Protein AF-A0AAV5AGH9-F1 (afdb_monomer_lite)

pLDDT: mean 70.54, std 15.69, range [27.48, 95.12]

Organism: NCBI:txid1419009

Foldseek 3Di:
DPDVVVVVVVVVVVVDDDPPPPVPVPCPVVVPDPCPVVLVVVVVVLVVLLVVLVVLLVVLVVLLVLLVVLVVVLVVDPDPVSNVVSLVVNVVSVVVNVVSLVVSVVSLVVSVVVLVVCVVLLVVLLVVLCVLCVPDDSVLSCCLLPPPPNVVVVVVSLVPDPVNPPNVVSSVSSVVSVVSVVSSVVSVVSSVVSVVSVVVSCVVPPPPVVVVVVVVVVVVVVVVVVVVVVVVVVVVVVVVVVVVVVVVVVVVVVVVVVVVVVCVVVVVPDPPPDD

Secondary structure (DSSP, 8-state):
--SSHHHHHHHHHTT-S----------GGGS-STTHHHHHHHHHHHHHHHHHHHHHHHHHHHHHHHHHHHHHHHHH---HHHHHHHHHHHHHHHHHHHHHHHHHHHHHHHHHHHHHHTHHHHHHHHHHHHHH-TTS-HHHHHHHHHSTTHHHHHHHHHHT-S-HHHHHHHHHHHHHHHHHHHHHHHHHHHHHHHHHHHHHHHTT-TTHHHHHHHHHHHHHHHHHHHHHHHHHHHHHHHHHHHHHHHHHHHHHHHHHHHHHHHHHHHHS-------

Sequence (275 aa):
MSRDRLAAFRSQQQQRSSPTNQPTTLNTDNYELRNVNAGNDEMTAFYSNLQVIQNDLDAYRDYVSRISELHSRSMNVTDSEGIEQDRIQLNDLLNKSRTLSNDIKKKIEGLQKEKHTGTEGRIRAQQLLAEIKPDATPEEIKTVVEESGGEQIFADALQSTTRYGVARVAYQEVQERQADIKKIEYTLGELAQLFNDMSILIDQQNEVVDEIEQRAGTVAIDSEQGLKQTERAVKSARSARRKRWICFFLTLIILAVLGIALGIGLGVGIPKHNS

Radius of gyration: 45.74 Å; chains: 1; bounding box: 94×73×174 Å

InterPro domains:
  IPR000727 Target SNARE coiled-coil homology domain [PF05739] (207-258)
  IPR000727 Target SNARE coiled-coil homology domain [PS50192] (171-233)
  IPR000727 Target SNARE coiled-coil homology domain [SM00397] (166-233)
  IPR010989 SNARE [SSF47661] (43-205)
  IPR045242 Syntaxin [PTHR19957] (38-253)

Structure (mmCIF, N/CA/C/O backbone):
data_AF-A0AAV5AGH9-F1
#
_entry.id   AF-A0AAV5AGH9-F1
#
loop_
_atom_site.group_PDB
_atom_site.id
_atom_site.type_symbol
_atom_site.label_atom_id
_atom_site.label_alt_id
_atom_site.label_comp_id
_atom_site.label_asym_id
_atom_site.label_entity_id
_atom_site.label_seq_id
_atom_site.pdbx_PDB_ins_code
_atom_site.Cartn_x
_atom_site.Cartn_y
_atom_site.Cartn_z
_atom_site.occupancy
_atom_site.B_iso_or_equiv
_atom_site.auth_seq_id
_atom_site.auth_comp_id
_atom_site.auth_asym_id
_atom_site.auth_atom_id
_atom_site.pdbx_PDB_model_num
ATOM 1 N N . MET A 1 1 ? -17.568 18.124 96.118 1.00 56.59 1 MET A N 1
ATOM 2 C CA . MET A 1 1 ? -16.823 17.990 94.845 1.00 56.59 1 MET A CA 1
ATOM 3 C C . MET A 1 1 ? -17.689 17.298 93.782 1.00 56.59 1 MET A C 1
ATOM 5 O O . MET A 1 1 ? -17.341 16.220 93.322 1.00 56.59 1 MET A O 1
ATOM 9 N N . SER A 1 2 ? -18.831 17.885 93.392 1.00 56.47 2 SER A N 1
ATOM 10 C CA . SER A 1 2 ? -19.815 17.157 92.554 1.00 56.47 2 SER A CA 1
ATOM 11 C C . SER A 1 2 ? -20.553 18.020 91.522 1.00 56.47 2 SER A C 1
ATOM 13 O O . SER A 1 2 ? -21.525 17.557 90.937 1.00 56.47 2 SER A O 1
ATOM 15 N N . ARG A 1 3 ? -20.124 19.270 91.291 1.00 53.66 3 ARG A N 1
ATOM 16 C CA . ARG A 1 3 ? -20.768 20.186 90.328 1.00 53.66 3 ARG A CA 1
ATOM 17 C C . ARG A 1 3 ? -19.977 20.404 89.029 1.00 53.66 3 ARG A C 1
ATOM 19 O O . ARG A 1 3 ? -20.594 20.732 88.026 1.00 53.66 3 ARG A O 1
ATOM 26 N N . ASP A 1 4 ? -18.679 20.089 88.996 1.00 58.84 4 ASP A N 1
ATOM 27 C CA . ASP A 1 4 ? -17.841 20.260 87.790 1.00 58.84 4 ASP A CA 1
ATOM 28 C C . ASP A 1 4 ? -17.878 19.094 86.795 1.00 58.84 4 ASP A C 1
ATOM 30 O O . ASP A 1 4 ? -17.579 19.270 85.616 1.00 58.84 4 ASP A O 1
ATOM 34 N N . ARG A 1 5 ? -18.301 17.895 87.212 1.00 57.16 5 ARG A N 1
ATOM 35 C CA . ARG A 1 5 ? -18.379 16.748 86.286 1.00 57.16 5 ARG A CA 1
ATOM 36 C C . ARG A 1 5 ? -19.583 16.808 85.341 1.00 57.16 5 ARG A C 1
ATOM 38 O O . ARG A 1 5 ? -19.563 16.162 84.300 1.00 57.16 5 ARG A O 1
ATOM 45 N N . LEU A 1 6 ? -20.600 17.611 85.665 1.00 53.94 6 LEU A N 1
ATOM 46 C CA . LEU A 1 6 ? -21.804 17.763 84.842 1.00 53.94 6 LEU A CA 1
ATOM 47 C C . LEU A 1 6 ? -21.632 18.818 83.731 1.00 53.94 6 LEU A C 1
ATOM 49 O O . LEU A 1 6 ? -22.277 18.720 82.690 1.00 53.94 6 LEU A O 1
ATOM 53 N N . ALA A 1 7 ? -20.727 19.787 83.911 1.00 59.16 7 ALA A N 1
ATOM 54 C CA . ALA A 1 7 ? -20.380 20.769 82.881 1.00 59.16 7 ALA A CA 1
ATOM 55 C C . ALA A 1 7 ? -19.467 20.165 81.798 1.00 59.16 7 ALA A C 1
ATOM 57 O O . ALA A 1 7 ? -19.703 20.383 80.612 1.00 59.16 7 ALA A O 1
ATOM 58 N N . ALA A 1 8 ? -18.505 19.321 82.193 1.00 57.31 8 ALA A N 1
ATOM 59 C CA . ALA A 1 8 ? -17.614 18.612 81.268 1.00 57.31 8 ALA A CA 1
ATOM 60 C C . ALA A 1 8 ? -18.335 17.555 80.403 1.00 57.31 8 ALA A C 1
ATOM 62 O O . ALA A 1 8 ? -17.906 17.259 79.292 1.00 57.31 8 ALA A O 1
ATOM 63 N N . PHE A 1 9 ? -19.455 17.005 80.884 1.00 54.16 9 PHE A N 1
ATOM 64 C CA . PHE A 1 9 ? -20.274 16.069 80.105 1.00 54.16 9 PHE A CA 1
ATOM 65 C C . PHE A 1 9 ? -21.205 16.790 79.113 1.00 54.16 9 PHE A C 1
ATOM 67 O O . PHE A 1 9 ? -21.511 16.272 78.040 1.00 54.16 9 PHE A O 1
ATOM 74 N N . ARG A 1 10 ? -21.612 18.029 79.424 1.00 53.00 10 ARG A N 1
ATOM 75 C CA . ARG A 1 10 ? -22.456 18.855 78.547 1.00 53.00 10 ARG A CA 1
ATOM 76 C C . ARG A 1 10 ? -21.671 19.466 77.384 1.00 53.00 10 ARG A C 1
ATOM 78 O O . ARG A 1 10 ? -22.223 19.591 76.295 1.00 53.00 10 ARG A O 1
ATOM 85 N N . SER A 1 11 ? -20.382 19.755 77.580 1.00 55.00 11 SER A N 1
ATOM 86 C CA . SER A 1 11 ? -19.479 20.167 76.498 1.00 55.00 11 SER A CA 1
ATOM 87 C C . SER A 1 11 ? -19.082 19.019 75.556 1.00 55.00 11 SER A C 1
ATOM 89 O O . SER A 1 11 ? -18.680 19.294 74.431 1.00 55.00 11 SER A O 1
ATOM 91 N N . GLN A 1 12 ? -19.267 17.748 75.948 1.00 53.56 12 GLN A N 1
ATOM 92 C CA . GLN A 1 12 ? -19.102 16.592 75.048 1.00 53.56 12 GLN A CA 1
ATOM 93 C C . GLN A 1 12 ? -20.385 16.181 74.305 1.00 53.56 12 GLN A C 1
ATOM 95 O O . GLN A 1 12 ? -20.295 15.554 73.251 1.00 53.56 12 GLN A O 1
ATOM 100 N N . GLN A 1 13 ? -21.578 16.557 74.781 1.00 50.66 13 GLN A N 1
ATOM 101 C CA . GLN A 1 13 ? -22.834 16.269 74.067 1.00 50.66 13 GLN A CA 1
ATOM 102 C C . GLN A 1 13 ? -23.217 17.311 73.007 1.00 50.66 13 GLN A C 1
ATOM 104 O O . GLN A 1 13 ? -23.980 16.986 72.104 1.00 50.66 13 GLN A O 1
ATOM 109 N N . GLN A 1 14 ? -22.643 18.519 73.029 1.00 48.03 14 GLN A N 1
ATOM 110 C CA . GLN A 1 14 ? -22.832 19.498 71.945 1.00 48.03 14 GLN A CA 1
ATOM 111 C C . GLN A 1 14 ? -21.964 19.242 70.698 1.00 48.03 14 GLN A C 1
ATOM 113 O O . GLN A 1 14 ? -22.077 19.977 69.724 1.00 48.03 14 GLN A O 1
ATOM 118 N N . GLN A 1 15 ? -21.161 18.171 70.678 1.00 46.25 15 GLN A N 1
ATOM 119 C CA . GLN A 1 15 ? -20.485 17.677 69.465 1.00 46.25 15 GLN A CA 1
ATOM 120 C C . GLN A 1 15 ? -21.160 16.440 68.846 1.00 46.25 15 GLN A C 1
ATOM 122 O O . GLN A 1 15 ? -20.632 15.852 67.905 1.00 46.25 15 GLN A O 1
ATOM 127 N N . ARG A 1 16 ? -22.337 16.031 69.338 1.00 47.03 16 ARG A N 1
ATOM 128 C CA . ARG A 1 16 ? -23.071 14.865 68.821 1.00 47.03 16 ARG A CA 1
ATOM 129 C C . ARG A 1 16 ? -24.527 15.205 68.516 1.00 47.03 16 ARG A C 1
ATOM 131 O O . ARG A 1 16 ? -25.451 14.687 69.132 1.00 47.03 16 ARG A O 1
ATOM 138 N N . SER A 1 17 ? -24.734 16.050 67.514 1.00 39.25 17 SER A N 1
ATOM 139 C CA . SER A 1 17 ? -26.031 16.145 66.846 1.00 39.25 17 SER A CA 1
ATOM 140 C C . SER A 1 17 ? -25.864 16.547 65.386 1.00 39.25 17 SER A C 1
ATOM 142 O O . SER A 1 17 ? -25.372 17.632 65.089 1.00 39.25 17 SER A O 1
ATOM 144 N N . SER A 1 18 ? -26.356 15.636 64.543 1.00 34.59 18 SER A N 1
ATOM 145 C CA . SER A 1 18 ? -26.681 15.756 63.121 1.00 34.59 18 SER A CA 1
ATOM 146 C C . SER A 1 18 ? -25.502 15.679 62.144 1.00 34.59 18 SER A C 1
ATOM 148 O O . SER A 1 18 ? -24.724 16.626 62.046 1.00 34.59 18 SER A O 1
ATOM 150 N N . PRO A 1 19 ? -25.393 14.602 61.336 1.00 36.06 19 PRO A N 1
ATOM 151 C CA . PRO A 1 19 ? -24.726 14.732 60.056 1.00 36.06 19 PRO A CA 1
ATOM 152 C C . PRO A 1 19 ? -25.608 15.674 59.242 1.00 36.06 19 PRO A C 1
ATOM 154 O O . PRO A 1 19 ? -26.698 15.315 58.797 1.00 36.06 19 PRO A O 1
ATOM 157 N N . THR A 1 20 ? -25.175 16.923 59.119 1.00 34.81 20 THR A N 1
ATOM 158 C CA . THR A 1 20 ? -25.646 17.785 58.048 1.00 34.81 20 THR A CA 1
ATOM 159 C C . THR A 1 20 ? -25.327 17.026 56.768 1.00 34.81 20 THR A C 1
ATOM 161 O O . THR A 1 20 ? -24.176 16.999 56.338 1.00 34.81 20 THR A O 1
ATOM 164 N N . ASN A 1 21 ? -26.336 16.380 56.182 1.00 40.59 21 ASN A N 1
ATOM 165 C CA . ASN A 1 21 ? -26.374 16.140 54.750 1.00 40.59 21 ASN A CA 1
ATOM 166 C C . ASN A 1 21 ? -26.321 17.531 54.113 1.00 40.59 21 ASN A C 1
ATOM 168 O O . ASN A 1 21 ? -27.342 18.114 53.757 1.00 40.59 21 ASN A O 1
ATOM 172 N N . GLN A 1 22 ? -25.116 18.097 54.025 1.00 27.48 22 GLN A N 1
ATOM 173 C CA . GLN A 1 22 ? -24.800 18.925 52.885 1.00 27.48 22 GLN A CA 1
ATOM 174 C C . GLN A 1 22 ? -25.124 18.012 51.707 1.00 27.48 22 GLN A C 1
ATOM 176 O O . GLN A 1 22 ? -24.568 16.910 51.648 1.00 27.48 22 GLN A O 1
ATOM 181 N N . PRO A 1 23 ? -26.014 18.402 50.779 1.00 35.34 23 PRO A N 1
ATOM 182 C CA . PRO A 1 23 ? -25.826 17.909 49.436 1.00 35.34 23 PRO A CA 1
ATOM 183 C C . PRO A 1 23 ? -24.371 18.260 49.169 1.00 35.34 23 PRO A C 1
ATOM 185 O O . PRO A 1 23 ? -24.007 19.439 49.199 1.00 35.34 23 PRO A O 1
ATOM 188 N N . THR A 1 24 ? -23.507 17.255 49.050 1.00 36.12 24 THR A N 1
ATOM 189 C CA . THR A 1 24 ? -22.265 17.456 48.338 1.00 36.12 24 THR A CA 1
ATOM 190 C C . THR A 1 24 ? -22.766 17.990 47.013 1.00 36.12 24 THR A C 1
ATOM 192 O O . THR A 1 24 ? -23.316 17.240 46.207 1.00 36.12 24 THR A O 1
ATOM 195 N N . THR A 1 25 ? -22.734 19.311 46.840 1.00 35.78 25 THR A N 1
ATOM 196 C CA . THR A 1 25 ? -22.824 19.919 45.531 1.00 35.78 25 THR A CA 1
ATOM 197 C C . THR A 1 25 ? -21.548 19.428 44.891 1.00 35.78 25 THR A C 1
ATOM 199 O O . THR A 1 25 ? -20.499 20.067 44.979 1.00 35.78 25 THR A O 1
ATOM 202 N N . LEU A 1 26 ? -21.613 18.192 44.381 1.00 37.16 26 LEU A N 1
ATOM 203 C CA . LEU A 1 26 ? -20.742 17.717 43.342 1.00 37.16 26 LEU A CA 1
ATOM 204 C C . LEU A 1 26 ? -20.739 18.883 42.386 1.00 37.16 26 LEU A C 1
ATOM 206 O O . LEU A 1 26 ? -21.793 19.291 41.889 1.00 37.16 26 LEU A O 1
ATOM 210 N N . ASN A 1 27 ? -19.568 19.495 42.298 1.00 37.28 27 ASN A N 1
ATOM 211 C CA . ASN A 1 27 ? -19.250 20.529 41.351 1.00 37.28 27 ASN A CA 1
ATOM 212 C C . ASN A 1 27 ? -19.418 19.875 39.976 1.00 37.28 27 ASN A C 1
ATOM 214 O O . ASN A 1 27 ? -18.475 19.347 39.400 1.00 37.28 27 ASN A O 1
ATOM 218 N N . THR A 1 28 ? -20.677 19.767 39.556 1.00 42.72 28 THR A N 1
ATOM 219 C CA . THR A 1 28 ? -21.125 19.093 38.339 1.00 42.72 28 THR A CA 1
ATOM 220 C C . THR A 1 28 ? -20.750 19.958 37.139 1.00 42.72 28 THR A C 1
ATOM 222 O O . THR A 1 28 ? -20.552 19.444 36.045 1.00 42.72 28 THR A O 1
ATOM 225 N N . ASP A 1 29 ? -20.497 21.240 37.399 1.00 35.97 29 ASP A N 1
ATOM 226 C CA . ASP A 1 29 ? -20.163 22.269 36.425 1.00 35.97 29 ASP A CA 1
ATOM 227 C C . ASP A 1 29 ? -18.677 22.235 36.009 1.00 35.97 29 ASP A C 1
ATOM 229 O O . ASP A 1 29 ? -18.268 22.962 35.115 1.00 35.97 29 ASP A O 1
ATOM 233 N N . ASN A 1 30 ? -17.843 21.369 36.607 1.00 37.53 30 ASN A N 1
ATOM 234 C CA . ASN A 1 30 ? -16.422 21.232 36.239 1.00 37.53 30 ASN A CA 1
ATOM 235 C C . ASN A 1 30 ? -16.067 19.928 35.510 1.00 37.53 30 ASN A C 1
ATOM 237 O O . ASN A 1 30 ? -14.905 19.720 35.158 1.00 37.53 30 ASN A O 1
ATOM 241 N N . TYR A 1 31 ? -17.051 19.074 35.219 1.00 44.28 31 TYR A N 1
ATOM 242 C CA . TYR A 1 31 ? -16.885 18.018 34.210 1.00 44.28 31 TYR A CA 1
ATOM 243 C C . TYR A 1 31 ? -17.273 18.518 32.807 1.00 44.28 31 TYR A C 1
ATOM 245 O O . TYR A 1 31 ? -17.346 17.736 31.859 1.00 44.28 31 TYR A O 1
ATOM 253 N N . GLU A 1 32 ? -17.535 19.823 32.670 1.00 40.28 32 GLU A N 1
ATOM 254 C CA . GLU A 1 32 ? -17.939 20.461 31.427 1.00 40.28 32 GLU A CA 1
ATOM 255 C C . GLU A 1 32 ? -16.814 20.421 30.379 1.00 40.28 32 GLU A C 1
ATOM 257 O O . GLU A 1 32 ? -15.837 21.168 30.411 1.00 40.28 32 GLU A O 1
ATOM 262 N N . LEU A 1 33 ? -17.009 19.533 29.399 1.00 43.94 33 LEU A N 1
ATOM 263 C CA . LEU A 1 33 ? -16.914 19.815 27.957 1.00 43.94 33 LEU A CA 1
ATOM 264 C C . LEU A 1 33 ? -15.545 20.159 27.357 1.00 43.94 33 LEU A C 1
ATOM 266 O O . LEU A 1 33 ? -15.416 20.205 26.134 1.00 43.94 33 LEU A O 1
ATOM 270 N N . ARG A 1 34 ? -14.488 20.311 28.154 1.00 40.53 34 ARG A N 1
ATOM 271 C CA . ARG A 1 34 ? -13.158 20.659 27.634 1.00 40.53 34 ARG A CA 1
ATOM 272 C C . ARG A 1 34 ? -12.461 19.504 26.897 1.00 40.53 34 ARG A C 1
ATOM 274 O O . ARG A 1 34 ? -11.471 19.742 26.216 1.00 40.53 34 ARG A O 1
ATOM 281 N N . ASN A 1 35 ? -12.992 18.282 27.001 1.00 47.31 35 ASN A N 1
ATOM 282 C CA . ASN A 1 35 ? -12.421 17.075 26.391 1.00 47.31 35 ASN A CA 1
ATOM 283 C C . ASN A 1 35 ? -13.235 16.506 25.212 1.00 47.31 35 ASN A C 1
ATOM 285 O O . ASN A 1 35 ? -12.764 15.595 24.542 1.00 47.31 35 ASN A O 1
ATOM 289 N N . VAL A 1 36 ? -14.430 17.043 24.929 1.00 48.56 36 VAL A N 1
ATOM 290 C CA . VAL A 1 36 ? -15.272 16.557 23.816 1.00 48.56 36 VAL A CA 1
ATOM 291 C C . VAL A 1 36 ? -14.658 16.933 22.464 1.00 48.56 36 VAL A C 1
ATOM 293 O O . VAL A 1 36 ? -14.618 16.108 21.562 1.00 48.56 36 VAL A O 1
ATOM 296 N N . ASN A 1 37 ? -14.082 18.134 22.336 1.00 48.62 37 ASN A N 1
ATOM 297 C CA . ASN A 1 37 ? -13.394 18.530 21.100 1.00 48.62 37 ASN A CA 1
ATOM 298 C C . ASN A 1 37 ? -12.101 17.736 20.850 1.00 48.62 37 ASN A C 1
ATOM 300 O O . ASN A 1 37 ? -11.846 17.362 19.714 1.00 48.62 37 ASN A O 1
ATOM 304 N N . ALA A 1 38 ? -11.325 17.415 21.893 1.00 51.34 38 ALA A N 1
ATOM 305 C CA . ALA A 1 38 ? -10.120 16.595 21.739 1.00 51.34 38 ALA A CA 1
ATOM 306 C C . ALA A 1 38 ? -10.454 15.152 21.315 1.00 51.34 38 ALA A C 1
ATOM 308 O O . ALA A 1 38 ? -9.783 14.599 20.447 1.00 51.34 38 ALA A O 1
ATOM 309 N N . GLY A 1 39 ? -11.527 14.571 21.870 1.00 56.22 39 GLY A N 1
ATOM 310 C CA . GLY A 1 39 ? -12.028 13.259 21.450 1.00 56.22 39 GLY A CA 1
ATOM 311 C C . GLY A 1 39 ? -12.563 13.249 20.014 1.00 56.22 39 GLY A C 1
ATOM 312 O O . GLY A 1 39 ? -12.329 12.290 19.284 1.00 56.22 39 GLY A O 1
ATOM 313 N N . ASN A 1 40 ? -13.213 14.333 19.576 1.00 62.47 40 ASN A N 1
ATOM 314 C CA . ASN A 1 40 ? -13.697 14.476 18.198 1.00 62.47 40 ASN A CA 1
ATOM 315 C C . ASN A 1 40 ? -12.552 14.553 17.174 1.00 62.47 40 ASN A C 1
ATOM 317 O O . ASN A 1 40 ? -12.654 13.958 16.098 1.00 62.47 40 ASN A O 1
ATOM 321 N N . ASP A 1 41 ? -11.466 15.258 17.497 1.00 68.19 41 ASP A N 1
ATOM 322 C CA . ASP A 1 41 ? -10.296 15.373 16.618 1.00 68.19 41 ASP A CA 1
ATOM 323 C C . ASP A 1 41 ? -9.558 14.030 16.487 1.00 68.19 41 ASP A C 1
ATOM 325 O O . ASP A 1 41 ? -9.200 13.622 15.380 1.00 68.19 41 ASP A O 1
ATOM 329 N N . GLU A 1 42 ? -9.396 13.303 17.596 1.00 70.94 42 GLU A N 1
ATOM 330 C CA . GLU A 1 42 ? -8.789 11.965 17.617 1.00 70.94 42 GLU A CA 1
ATOM 331 C C . GLU A 1 42 ? -9.636 10.953 16.830 1.00 70.94 42 GLU A C 1
ATOM 333 O O . GLU A 1 42 ? -9.123 10.210 15.996 1.00 70.94 42 GLU A O 1
ATOM 338 N N . MET A 1 43 ? -10.958 10.989 17.013 1.00 70.88 43 MET A N 1
ATOM 339 C CA . MET A 1 43 ? -11.906 10.150 16.279 1.00 70.88 43 MET A CA 1
ATOM 340 C C . MET A 1 43 ? -11.903 10.460 14.771 1.00 70.88 43 MET A C 1
ATOM 342 O O . MET A 1 43 ? -11.941 9.562 13.929 1.00 70.88 43 MET A O 1
ATOM 346 N N . THR A 1 44 ? -11.800 11.737 14.400 1.00 78.44 44 THR A N 1
ATOM 347 C CA . THR A 1 44 ? -11.705 12.150 12.991 1.00 78.44 44 THR A CA 1
ATOM 348 C C . THR A 1 44 ? -10.395 11.674 12.360 1.00 78.44 44 THR A C 1
ATOM 350 O O . THR A 1 44 ? -10.396 11.165 11.234 1.00 78.44 44 THR A O 1
ATOM 353 N N . ALA A 1 45 ? -9.278 11.791 13.083 1.00 80.62 45 ALA A N 1
ATOM 354 C CA . ALA A 1 45 ? -7.984 11.278 12.644 1.00 80.62 45 ALA A CA 1
ATOM 355 C C . ALA A 1 45 ? -8.008 9.750 12.483 1.00 80.62 45 ALA A C 1
ATOM 357 O O . ALA A 1 45 ? -7.526 9.232 11.474 1.00 80.62 45 ALA A O 1
ATOM 358 N N . PHE A 1 46 ? -8.641 9.042 13.421 1.00 80.69 46 PHE A N 1
ATOM 359 C CA . PHE A 1 46 ? -8.852 7.601 13.360 1.00 80.69 46 PHE A CA 1
ATOM 360 C C . PHE A 1 46 ? -9.594 7.181 12.085 1.00 80.69 46 PHE A C 1
ATOM 362 O O . PHE A 1 46 ? -9.097 6.350 11.321 1.00 80.69 46 PHE A O 1
ATOM 369 N N . TYR A 1 47 ? -10.754 7.788 11.809 1.00 82.25 47 TYR A N 1
ATOM 370 C CA . TYR A 1 47 ? -11.540 7.461 10.616 1.00 82.25 47 TYR A CA 1
ATOM 371 C C . TYR A 1 47 ? -10.813 7.804 9.318 1.00 82.25 47 TYR A C 1
ATOM 373 O O . TYR A 1 47 ? -10.874 7.032 8.362 1.00 82.25 47 TYR A O 1
ATOM 381 N N . SER A 1 48 ? -10.078 8.916 9.292 1.00 85.81 48 SER A N 1
ATOM 382 C CA . SER A 1 48 ? -9.225 9.276 8.157 1.00 85.81 48 SER A CA 1
ATOM 383 C C . SER A 1 48 ? -8.144 8.218 7.905 1.00 85.81 48 SER A C 1
ATOM 385 O O . SER A 1 48 ? -7.981 7.743 6.781 1.00 85.81 48 SER A O 1
ATOM 387 N N . ASN A 1 49 ? -7.455 7.769 8.957 1.00 86.81 49 ASN A N 1
ATOM 388 C CA . ASN A 1 49 ? -6.449 6.712 8.860 1.00 86.81 49 ASN A CA 1
ATOM 389 C C . ASN A 1 49 ? -7.055 5.379 8.397 1.00 86.81 49 ASN A C 1
ATOM 391 O O . ASN A 1 49 ? -6.456 4.687 7.572 1.00 86.81 49 ASN A O 1
ATOM 395 N N . LEU A 1 50 ? -8.253 5.033 8.876 1.00 86.56 50 LEU A N 1
ATOM 396 C CA . LEU A 1 50 ? -8.973 3.838 8.439 1.00 86.56 50 LEU A CA 1
ATOM 397 C C . LEU A 1 50 ? -9.349 3.914 6.950 1.00 86.56 50 LEU A C 1
ATOM 399 O O . LEU A 1 50 ? -9.153 2.940 6.227 1.00 86.56 50 LEU A O 1
ATOM 403 N N . GLN A 1 51 ? -9.823 5.071 6.477 1.00 88.31 51 GLN A N 1
ATOM 404 C CA . GLN A 1 51 ? -10.121 5.313 5.061 1.00 88.31 51 GLN A CA 1
ATOM 405 C C . GLN A 1 51 ? -8.868 5.138 4.193 1.00 88.31 51 GLN A C 1
ATOM 407 O O . GLN A 1 51 ? -8.916 4.507 3.140 1.00 88.31 51 GLN A O 1
ATOM 412 N N . VAL A 1 52 ? -7.730 5.677 4.642 1.00 91.38 52 VAL A N 1
ATOM 413 C CA . VAL A 1 52 ? -6.446 5.526 3.946 1.00 91.38 52 VAL A CA 1
ATOM 414 C C . VAL A 1 52 ? -6.044 4.053 3.860 1.00 91.38 52 VAL A C 1
ATOM 416 O O . VAL A 1 52 ? -5.663 3.602 2.787 1.00 91.38 52 VAL A O 1
ATOM 419 N N . ILE A 1 53 ? -6.170 3.295 4.953 1.00 90.56 53 ILE A N 1
ATOM 420 C CA . ILE A 1 53 ? -5.883 1.852 4.960 1.00 90.56 53 ILE A CA 1
ATOM 421 C C . ILE A 1 53 ? -6.788 1.098 3.981 1.00 90.56 53 ILE A C 1
ATOM 423 O O . ILE A 1 53 ? -6.303 0.228 3.266 1.00 90.56 53 ILE A O 1
ATOM 427 N N . GLN A 1 54 ? -8.080 1.429 3.921 1.00 90.69 54 GLN A N 1
ATOM 428 C CA . GLN A 1 54 ? -9.004 0.802 2.970 1.00 90.69 54 GLN A CA 1
ATOM 429 C C . GLN A 1 54 ? -8.613 1.091 1.517 1.00 90.69 54 GLN A C 1
ATOM 431 O O . GLN A 1 54 ? -8.515 0.166 0.716 1.00 90.69 54 GLN A O 1
ATOM 436 N N . ASN A 1 55 ? -8.297 2.346 1.195 1.00 93.00 55 ASN A N 1
ATOM 437 C CA . ASN A 1 55 ? -7.828 2.712 -0.143 1.00 93.00 55 ASN A CA 1
ATOM 438 C C . ASN A 1 55 ? -6.521 1.983 -0.510 1.00 93.00 55 ASN A C 1
ATOM 440 O O . ASN A 1 55 ? -6.351 1.543 -1.647 1.00 93.00 55 ASN A O 1
ATOM 444 N N . ASP A 1 56 ? -5.599 1.839 0.448 1.00 92.38 56 ASP A N 1
ATOM 445 C CA . ASP A 1 56 ? -4.354 1.096 0.248 1.00 92.38 56 ASP A CA 1
ATOM 446 C C . ASP A 1 56 ? -4.621 -0.403 0.021 1.00 92.38 56 ASP A C 1
ATOM 448 O O . ASP A 1 56 ? -3.975 -1.017 -0.826 1.00 92.38 56 ASP A O 1
ATOM 452 N N . LEU A 1 57 ? -5.583 -1.000 0.733 1.00 90.56 57 LEU A N 1
ATOM 453 C CA . LEU A 1 57 ? -6.001 -2.393 0.527 1.00 90.56 57 LEU A CA 1
ATOM 454 C C . LEU A 1 57 ? -6.608 -2.605 -0.865 1.00 90.56 57 LEU A C 1
ATOM 456 O O . LEU A 1 57 ? -6.317 -3.611 -1.515 1.00 90.56 57 LEU A O 1
ATOM 460 N N . ASP A 1 58 ? -7.390 -1.649 -1.361 1.00 92.69 58 ASP A N 1
ATOM 461 C CA . ASP A 1 58 ? -7.935 -1.701 -2.720 1.00 92.69 58 ASP A CA 1
ATOM 462 C C . ASP A 1 58 ? -6.839 -1.564 -3.785 1.00 92.69 58 ASP A C 1
ATOM 464 O O . ASP A 1 58 ? -6.821 -2.313 -4.765 1.00 92.69 58 ASP A O 1
ATOM 468 N N . ALA A 1 59 ? -5.862 -0.678 -3.573 1.00 92.44 59 ALA A N 1
ATOM 469 C CA . ALA A 1 59 ? -4.690 -0.586 -4.443 1.00 92.44 59 ALA A CA 1
ATOM 470 C C . ALA A 1 59 ? -3.853 -1.879 -4.414 1.00 92.44 59 ALA A C 1
ATOM 472 O O . ALA A 1 59 ? -3.390 -2.354 -5.452 1.00 92.44 59 ALA A O 1
ATOM 473 N N . TYR A 1 60 ? -3.696 -2.489 -3.238 1.00 90.19 60 TYR A N 1
ATOM 474 C CA . TYR A 1 60 ? -2.998 -3.762 -3.085 1.00 90.19 60 TYR A CA 1
ATOM 475 C C . TYR A 1 60 ? -3.697 -4.891 -3.855 1.00 90.19 60 TYR A C 1
ATOM 477 O O . TYR A 1 60 ? -3.038 -5.663 -4.551 1.00 90.19 60 TYR A O 1
ATOM 485 N N . ARG A 1 61 ? -5.033 -4.960 -3.797 1.00 91.50 61 ARG A N 1
ATOM 486 C CA . ARG A 1 61 ? -5.841 -5.908 -4.585 1.00 91.50 61 ARG A CA 1
ATOM 487 C C . ARG A 1 61 ? -5.641 -5.752 -6.086 1.00 91.50 61 ARG A C 1
ATOM 489 O O . ARG A 1 61 ? -5.534 -6.759 -6.788 1.00 91.50 61 ARG A O 1
ATOM 496 N N . ASP A 1 62 ? -5.586 -4.517 -6.579 1.00 92.38 62 ASP A N 1
ATOM 497 C CA . ASP A 1 62 ? -5.302 -4.241 -7.991 1.00 92.38 62 ASP A CA 1
ATOM 498 C C . ASP A 1 62 ? -3.903 -4.750 -8.372 1.00 92.38 62 ASP A C 1
ATOM 500 O O . ASP A 1 62 ? -3.751 -5.432 -9.386 1.00 92.38 62 ASP A O 1
ATOM 504 N N . TYR A 1 63 ? -2.892 -4.535 -7.521 1.00 89.69 63 TYR A N 1
ATOM 505 C CA . TYR A 1 63 ? -1.556 -5.097 -7.744 1.00 89.69 63 TYR A CA 1
ATOM 506 C C . TYR A 1 63 ? -1.559 -6.625 -7.776 1.00 89.69 63 TYR A C 1
ATOM 508 O O . TYR A 1 63 ? -1.043 -7.192 -8.737 1.00 89.69 63 TYR A O 1
ATOM 516 N N . VAL A 1 64 ? -2.169 -7.297 -6.792 1.00 87.94 64 VAL A N 1
ATOM 517 C CA . VAL A 1 64 ? -2.301 -8.770 -6.768 1.00 87.94 64 VAL A CA 1
ATOM 518 C C . VAL A 1 64 ? -2.953 -9.279 -8.056 1.00 87.94 64 VAL A C 1
ATOM 520 O O . VAL A 1 64 ? -2.456 -10.217 -8.680 1.00 87.94 64 VAL A O 1
ATOM 523 N N . SER A 1 65 ? -4.044 -8.637 -8.478 1.00 90.19 65 SER A N 1
ATOM 524 C CA . SER A 1 65 ? -4.811 -9.041 -9.660 1.00 90.19 65 SER A CA 1
ATOM 525 C C . SER A 1 65 ? -3.981 -8.917 -10.938 1.00 90.19 65 SER A C 1
ATOM 527 O O . SER A 1 65 ? -3.933 -9.851 -11.737 1.00 90.19 65 SER A O 1
ATOM 529 N N . ARG A 1 66 ? -3.261 -7.802 -11.108 1.00 90.12 66 ARG A N 1
ATOM 530 C CA . ARG A 1 66 ? -2.379 -7.585 -12.266 1.00 90.12 66 ARG A CA 1
ATOM 531 C C . ARG A 1 66 ? -1.168 -8.508 -12.269 1.00 90.12 66 ARG A C 1
ATOM 533 O O . ARG A 1 66 ? -0.791 -8.994 -13.329 1.00 90.12 66 ARG A O 1
ATOM 540 N N . ILE A 1 67 ? -0.575 -8.763 -11.102 1.00 87.75 67 ILE A N 1
ATOM 541 C CA . ILE A 1 67 ? 0.509 -9.743 -10.940 1.00 87.75 67 ILE A CA 1
ATOM 542 C C . ILE A 1 67 ? 0.022 -11.113 -11.412 1.00 87.75 67 ILE A C 1
ATOM 544 O O . ILE A 1 67 ? 0.702 -11.752 -12.205 1.00 87.75 67 ILE A O 1
ATOM 548 N N . SER A 1 68 ? -1.170 -11.535 -10.983 1.00 86.69 68 SER A N 1
ATOM 549 C CA . SER A 1 68 ? -1.774 -12.803 -11.402 1.00 86.69 68 SER A CA 1
ATOM 550 C C . SER A 1 68 ? -2.003 -12.868 -12.919 1.00 86.69 68 SER A C 1
ATOM 552 O O . SER A 1 68 ? -1.631 -13.854 -13.561 1.00 86.69 68 SER A O 1
ATOM 554 N N . GLU A 1 69 ? -2.540 -11.801 -13.522 1.00 87.94 69 GLU A N 1
ATOM 555 C CA . GLU A 1 69 ? -2.767 -11.737 -14.972 1.00 87.94 69 GLU A CA 1
ATOM 556 C C . GLU A 1 69 ? -1.456 -11.806 -15.768 1.00 87.94 69 GLU A C 1
ATOM 558 O O . GLU A 1 69 ? -1.341 -12.605 -16.700 1.00 87.94 69 GLU A O 1
ATOM 563 N N . LEU A 1 70 ? -0.454 -11.005 -15.392 1.00 84.69 70 LEU A N 1
ATOM 564 C CA . LEU A 1 70 ? 0.860 -11.001 -16.040 1.00 84.69 70 LEU A CA 1
ATOM 565 C C . LEU A 1 70 ? 1.581 -12.337 -15.861 1.00 84.69 70 LEU A C 1
ATOM 567 O O . LEU A 1 70 ? 2.190 -12.832 -16.806 1.00 84.69 70 LEU A O 1
ATOM 571 N N . HIS A 1 71 ? 1.475 -12.955 -14.684 1.00 81.56 71 HIS A N 1
ATOM 572 C CA . HIS A 1 71 ? 2.049 -14.274 -14.423 1.00 81.56 71 HIS A CA 1
ATOM 573 C C . HIS A 1 71 ? 1.415 -15.344 -15.316 1.00 81.56 71 HIS A C 1
ATOM 575 O O . HIS A 1 71 ? 2.122 -16.103 -15.980 1.00 81.56 71 HIS A O 1
ATOM 581 N N . SER A 1 72 ? 0.082 -15.355 -15.421 1.00 84.75 72 SER A N 1
ATOM 582 C CA . SER A 1 72 ? -0.631 -16.275 -16.313 1.00 84.75 72 SER A CA 1
ATOM 583 C C . SER A 1 72 ? -0.313 -16.024 -17.788 1.00 84.75 72 SER A C 1
ATOM 585 O O . SER A 1 72 ? -0.225 -16.978 -18.562 1.00 84.75 72 SER A O 1
ATOM 587 N N . ARG A 1 73 ? -0.158 -14.760 -18.191 1.00 83.56 73 ARG A N 1
ATOM 588 C CA . ARG A 1 73 ? 0.198 -14.379 -19.560 1.00 83.56 73 ARG A CA 1
ATOM 589 C C . ARG A 1 73 ? 1.616 -14.826 -19.907 1.00 83.56 73 ARG A C 1
ATOM 591 O O . ARG A 1 73 ? 1.796 -15.479 -20.930 1.00 83.56 73 ARG A O 1
ATOM 598 N N . SER A 1 74 ? 2.576 -14.572 -19.022 1.00 75.25 74 SER A N 1
ATOM 599 C CA . SER A 1 74 ? 3.979 -14.980 -19.161 1.00 75.25 74 SER A CA 1
ATOM 600 C C . SER A 1 74 ? 4.135 -16.495 -19.340 1.00 75.25 74 SER A C 1
ATOM 602 O O . SER A 1 74 ? 4.946 -16.942 -20.145 1.00 75.25 74 SER A O 1
ATOM 604 N N . MET A 1 75 ? 3.302 -17.304 -18.674 1.00 74.44 75 MET A N 1
ATOM 605 C CA . MET A 1 75 ? 3.313 -18.765 -18.853 1.00 74.44 75 MET A CA 1
ATOM 606 C C . MET A 1 75 ? 2.730 -19.249 -20.191 1.00 74.44 75 MET A C 1
ATOM 608 O O . MET A 1 75 ? 3.036 -20.363 -20.613 1.00 74.44 75 MET A O 1
ATOM 612 N N . ASN A 1 76 ? 1.891 -18.447 -20.852 1.00 79.19 76 ASN A N 1
ATOM 613 C CA . ASN A 1 76 ? 1.161 -18.847 -22.061 1.00 79.19 76 ASN A CA 1
ATOM 614 C C . ASN A 1 76 ? 1.720 -18.230 -23.353 1.00 79.19 76 ASN A C 1
ATOM 616 O O . ASN A 1 76 ? 1.462 -18.746 -24.442 1.00 79.19 76 ASN A O 1
ATOM 620 N N . VAL A 1 77 ? 2.457 -17.122 -23.262 1.00 74.81 77 VAL A N 1
ATOM 621 C CA . VAL A 1 77 ? 3.062 -16.456 -24.420 1.00 74.81 77 VAL A CA 1
ATOM 622 C C . VAL A 1 77 ? 4.354 -17.176 -24.809 1.00 74.81 77 VAL A C 1
ATOM 624 O O . VAL A 1 77 ? 5.197 -17.466 -23.971 1.00 74.81 77 VAL A O 1
ATOM 627 N N . THR A 1 78 ? 4.509 -17.482 -26.099 1.00 69.31 78 THR A N 1
ATOM 628 C CA . THR A 1 78 ? 5.710 -18.137 -26.662 1.00 69.31 78 THR A CA 1
ATOM 629 C C . THR A 1 78 ? 6.654 -17.150 -27.362 1.00 69.31 78 THR A C 1
ATOM 631 O O . THR A 1 78 ? 7.693 -17.553 -27.877 1.00 69.31 78 THR A O 1
ATOM 634 N N . ASP A 1 79 ? 6.274 -15.872 -27.421 1.00 74.12 79 ASP A N 1
ATOM 635 C CA . ASP A 1 79 ? 7.033 -14.802 -28.068 1.00 74.12 79 ASP A CA 1
ATOM 636 C C . ASP A 1 79 ? 8.059 -14.176 -27.110 1.00 74.12 79 ASP A C 1
ATOM 638 O O . ASP A 1 79 ? 7.709 -13.694 -26.034 1.00 74.12 79 ASP A O 1
ATOM 642 N N . SER A 1 80 ? 9.331 -14.173 -27.510 1.00 67.25 80 SER A N 1
ATOM 643 C CA . SER A 1 80 ? 10.464 -13.788 -26.660 1.00 67.25 80 SER A CA 1
ATOM 644 C C . SER A 1 80 ? 10.489 -12.300 -26.293 1.00 67.25 80 SER A C 1
ATOM 646 O O . SER A 1 80 ? 10.968 -11.959 -25.213 1.00 67.25 80 SER A O 1
ATOM 648 N N . GLU A 1 81 ? 9.993 -11.409 -27.161 1.00 71.31 81 GLU A N 1
ATOM 649 C CA . GLU A 1 81 ? 9.989 -9.960 -26.890 1.00 71.31 81 GLU A CA 1
ATOM 650 C C . GLU A 1 81 ? 8.896 -9.563 -25.884 1.00 71.31 81 GLU A C 1
ATOM 652 O O . GLU A 1 81 ? 9.149 -8.759 -24.984 1.00 71.31 81 GLU A O 1
ATOM 657 N N . GLY A 1 82 ? 7.706 -10.169 -25.977 1.00 71.50 82 GLY A N 1
ATOM 658 C CA . GLY A 1 82 ? 6.608 -9.927 -25.032 1.00 71.50 82 GLY A CA 1
ATOM 659 C C . GLY A 1 82 ? 6.903 -10.427 -23.614 1.00 71.50 82 GLY A C 1
ATOM 660 O O . GLY A 1 82 ? 6.560 -9.760 -22.638 1.00 71.50 82 GLY A O 1
ATOM 661 N N . ILE A 1 83 ? 7.606 -11.559 -23.492 1.00 73.50 83 ILE A N 1
ATOM 662 C CA . ILE A 1 83 ? 7.951 -12.161 -22.196 1.00 73.50 83 ILE A CA 1
ATOM 663 C C . ILE A 1 83 ? 8.842 -11.231 -21.362 1.00 73.50 83 ILE A C 1
ATOM 665 O O . ILE A 1 83 ? 8.604 -11.073 -20.167 1.00 73.50 83 ILE A O 1
ATOM 669 N N . GLU A 1 84 ? 9.852 -10.587 -21.957 1.00 76.69 84 GLU A N 1
ATOM 670 C CA . GLU A 1 84 ? 10.765 -9.720 -21.195 1.00 76.69 84 GLU A CA 1
ATOM 671 C C . GLU A 1 84 ? 10.044 -8.479 -20.645 1.00 76.69 84 GLU A C 1
ATOM 673 O O . GLU A 1 84 ? 10.252 -8.090 -19.493 1.00 76.69 84 GLU A O 1
ATOM 678 N N . GLN A 1 85 ? 9.141 -7.886 -21.432 1.00 80.31 85 GLN A N 1
ATOM 679 C CA . GLN A 1 85 ? 8.341 -6.748 -20.981 1.00 80.31 85 GLN A CA 1
ATOM 680 C C . GLN A 1 85 ? 7.399 -7.137 -19.831 1.00 80.31 85 GLN A C 1
ATOM 682 O O . GLN A 1 85 ? 7.327 -6.415 -18.830 1.00 80.31 85 GLN A O 1
ATOM 687 N N . ASP A 1 86 ? 6.721 -8.281 -19.943 1.00 80.44 86 ASP A N 1
ATOM 688 C CA . ASP A 1 86 ? 5.822 -8.787 -18.902 1.00 80.44 86 ASP A CA 1
ATOM 689 C C . ASP A 1 86 ? 6.590 -9.094 -17.606 1.00 80.44 86 ASP A C 1
ATOM 691 O O . ASP A 1 86 ? 6.119 -8.768 -16.513 1.00 80.44 86 ASP A O 1
ATOM 695 N N . ARG A 1 87 ? 7.820 -9.623 -17.701 1.00 79.06 87 ARG A N 1
ATOM 696 C CA . ARG A 1 87 ? 8.692 -9.854 -16.534 1.00 79.06 87 ARG A CA 1
ATOM 697 C C . ARG A 1 87 ? 9.105 -8.558 -15.843 1.00 79.06 87 ARG A C 1
ATOM 699 O O . ARG A 1 87 ? 9.119 -8.507 -14.612 1.00 79.06 87 ARG A O 1
ATOM 706 N N . ILE A 1 88 ? 9.421 -7.498 -16.587 1.00 82.88 88 ILE A N 1
ATOM 707 C CA . ILE A 1 88 ? 9.758 -6.193 -15.993 1.00 82.88 88 ILE A CA 1
ATOM 708 C C . ILE A 1 88 ? 8.549 -5.617 -15.242 1.00 82.88 88 ILE A C 1
ATOM 710 O O . ILE A 1 88 ? 8.690 -5.165 -14.103 1.00 82.88 88 ILE A O 1
ATOM 714 N N . GLN A 1 89 ? 7.357 -5.665 -15.846 1.00 85.00 89 GLN A N 1
ATOM 715 C CA . GLN A 1 89 ? 6.127 -5.171 -15.214 1.00 85.00 89 GLN A CA 1
ATOM 716 C C . GLN A 1 89 ? 5.747 -5.978 -13.968 1.00 85.00 89 GLN A C 1
ATOM 718 O O . GLN A 1 89 ? 5.368 -5.395 -12.950 1.00 85.00 89 GLN A O 1
ATOM 723 N N . LEU A 1 90 ? 5.896 -7.303 -14.025 1.00 84.44 90 LEU A N 1
ATOM 724 C CA . LEU A 1 90 ? 5.653 -8.197 -12.896 1.00 84.44 90 LEU A CA 1
ATOM 725 C C . LEU A 1 90 ? 6.518 -7.810 -11.689 1.00 84.44 90 LEU A C 1
ATOM 727 O O . LEU A 1 90 ? 6.004 -7.631 -10.586 1.00 84.44 90 LEU A O 1
ATOM 731 N N . ASN A 1 91 ? 7.816 -7.602 -11.909 1.00 80.81 91 ASN A N 1
ATOM 732 C CA . ASN A 1 91 ? 8.754 -7.206 -10.860 1.00 80.81 91 ASN A CA 1
ATOM 733 C C . ASN A 1 91 ? 8.439 -5.846 -10.233 1.00 80.81 91 ASN A C 1
ATOM 735 O O . ASN A 1 91 ? 8.505 -5.691 -9.011 1.00 80.81 91 ASN A O 1
ATOM 739 N N . ASP A 1 92 ? 8.094 -4.857 -11.057 1.00 84.06 92 ASP A N 1
ATOM 740 C CA . ASP A 1 92 ? 7.694 -3.535 -10.572 1.00 84.06 92 ASP A CA 1
ATOM 741 C C . ASP A 1 92 ? 6.457 -3.632 -9.665 1.00 84.06 92 ASP A C 1
ATOM 743 O O . ASP A 1 92 ? 6.457 -3.109 -8.546 1.00 84.06 92 ASP A O 1
ATOM 747 N N . LEU A 1 93 ? 5.433 -4.378 -10.093 1.00 87.62 93 LEU A N 1
ATOM 748 C CA . LEU A 1 93 ? 4.220 -4.588 -9.303 1.00 87.62 93 LEU A CA 1
ATOM 749 C C . LEU A 1 93 ? 4.490 -5.356 -8.004 1.00 87.62 93 LEU A C 1
ATOM 751 O O . LEU A 1 93 ? 3.921 -5.010 -6.969 1.00 87.62 93 LEU A O 1
ATOM 755 N N . LEU A 1 94 ? 5.386 -6.344 -8.014 1.00 83.81 94 LEU A N 1
ATOM 756 C CA . LEU A 1 94 ? 5.784 -7.074 -6.805 1.00 83.81 94 LEU A CA 1
ATOM 757 C C . LEU A 1 94 ? 6.459 -6.167 -5.777 1.00 83.81 94 LEU A C 1
ATOM 759 O O . LEU A 1 94 ? 6.144 -6.235 -4.588 1.00 83.81 94 LEU A O 1
ATOM 763 N N . ASN A 1 95 ? 7.363 -5.293 -6.216 1.00 82.50 95 ASN A N 1
ATOM 764 C CA . ASN A 1 95 ? 8.049 -4.362 -5.320 1.00 82.50 95 A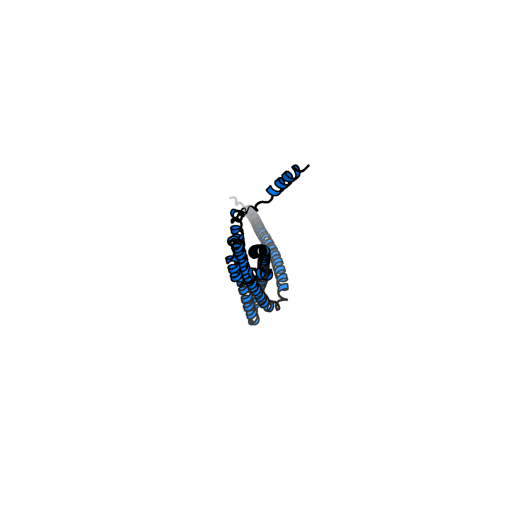SN A CA 1
ATOM 765 C C . ASN A 1 95 ? 7.096 -3.298 -4.761 1.00 82.50 95 ASN A C 1
ATOM 767 O O . ASN A 1 95 ? 7.129 -3.008 -3.557 1.00 82.50 95 ASN A O 1
ATOM 771 N N . LYS A 1 96 ? 6.204 -2.762 -5.607 1.00 86.25 96 LYS A N 1
ATOM 772 C CA . LYS A 1 96 ? 5.130 -1.850 -5.182 1.00 86.25 96 LYS A CA 1
ATOM 773 C C . LYS A 1 96 ? 4.221 -2.514 -4.161 1.00 86.25 96 LYS A C 1
ATOM 775 O O . LYS A 1 96 ? 3.953 -1.927 -3.117 1.00 86.25 96 LYS A O 1
ATOM 780 N N . SER A 1 97 ? 3.823 -3.752 -4.428 1.00 85.81 97 SER A N 1
ATOM 781 C CA . SER A 1 97 ? 3.013 -4.537 -3.514 1.00 85.81 97 SER A CA 1
ATOM 782 C C . SER A 1 97 ? 3.704 -4.748 -2.163 1.00 85.81 97 SER A C 1
ATOM 784 O O . SER A 1 97 ? 3.132 -4.410 -1.131 1.00 85.81 97 SER A O 1
ATOM 786 N N . ARG A 1 98 ? 4.952 -5.237 -2.141 1.00 83.06 98 ARG A N 1
ATOM 787 C CA . ARG A 1 98 ? 5.709 -5.460 -0.893 1.00 83.06 98 ARG A CA 1
ATOM 788 C C . ARG A 1 98 ? 5.815 -4.186 -0.058 1.00 83.06 98 ARG A C 1
ATOM 790 O O . ARG A 1 98 ? 5.620 -4.226 1.157 1.00 83.06 98 ARG A O 1
ATOM 797 N N . THR A 1 99 ? 6.109 -3.062 -0.710 1.00 83.31 99 THR A N 1
ATOM 798 C CA . THR A 1 99 ? 6.180 -1.750 -0.053 1.00 83.31 99 THR A CA 1
ATOM 799 C C . THR A 1 99 ? 4.832 -1.373 0.551 1.00 83.31 99 THR A C 1
ATOM 801 O O . THR A 1 99 ? 4.754 -1.100 1.748 1.00 83.31 99 THR A O 1
ATOM 804 N N . LEU A 1 100 ? 3.764 -1.455 -0.244 1.00 87.69 100 LEU A N 1
ATOM 805 C CA . LEU A 1 100 ? 2.415 -1.108 0.188 1.00 87.69 100 LEU A CA 1
ATOM 806 C C . LEU A 1 100 ? 1.934 -2.005 1.337 1.00 87.69 100 LEU A C 1
ATOM 808 O O . LEU A 1 100 ? 1.411 -1.503 2.324 1.00 87.69 100 LEU A O 1
ATOM 812 N N . SER A 1 101 ? 2.201 -3.310 1.274 1.00 84.25 101 SER A N 1
ATOM 813 C CA . SER A 1 101 ? 1.915 -4.272 2.348 1.00 84.25 101 SER A CA 1
ATOM 814 C C . SER A 1 101 ? 2.541 -3.859 3.678 1.00 84.25 101 SER A C 1
ATOM 816 O O . SER A 1 101 ? 1.899 -3.898 4.729 1.00 84.25 101 SER A O 1
ATOM 818 N N . ASN A 1 102 ? 3.815 -3.461 3.636 1.00 83.12 102 ASN A N 1
ATOM 819 C CA . ASN A 1 102 ? 4.541 -3.015 4.820 1.00 83.12 102 ASN A CA 1
ATOM 820 C C . ASN A 1 102 ? 3.993 -1.687 5.351 1.00 83.12 102 ASN A C 1
ATOM 822 O O . ASN A 1 102 ? 3.933 -1.496 6.566 1.00 83.12 102 ASN A O 1
ATOM 826 N N . ASP A 1 103 ? 3.578 -0.784 4.466 1.00 86.81 103 ASP A N 1
ATOM 827 C CA . ASP A 1 103 ? 2.985 0.492 4.855 1.00 86.81 103 ASP A CA 1
ATOM 828 C C . ASP A 1 103 ? 1.600 0.310 5.483 1.00 86.81 103 ASP A C 1
ATOM 830 O O . ASP A 1 103 ? 1.346 0.877 6.548 1.00 86.81 103 ASP A O 1
ATOM 834 N N . ILE A 1 104 ? 0.744 -0.546 4.913 1.00 86.25 104 ILE A N 1
ATOM 835 C CA . ILE A 1 104 ? -0.545 -0.920 5.515 1.00 86.25 104 ILE A CA 1
ATOM 836 C C . ILE A 1 104 ? -0.308 -1.519 6.904 1.00 86.25 104 ILE A C 1
ATOM 838 O O . ILE A 1 104 ? -0.925 -1.084 7.877 1.00 86.25 104 ILE A O 1
ATOM 842 N N . LYS A 1 105 ? 0.635 -2.465 7.027 1.00 84.25 105 LYS A N 1
ATOM 843 C CA . LYS A 1 105 ? 0.986 -3.079 8.314 1.00 84.25 105 LYS A CA 1
ATOM 844 C C . LYS A 1 105 ? 1.381 -2.028 9.354 1.00 84.25 105 LYS A C 1
ATOM 846 O O . LYS A 1 105 ? 0.843 -2.041 10.458 1.00 84.25 105 LYS A O 1
ATOM 851 N N . LYS A 1 106 ? 2.267 -1.088 9.008 1.00 86.06 106 LYS A N 1
ATOM 852 C CA . LYS A 1 106 ? 2.684 -0.003 9.915 1.00 86.06 106 LYS A CA 1
ATOM 853 C C . LYS A 1 106 ? 1.516 0.890 10.333 1.00 86.06 106 LYS A C 1
ATOM 855 O O . LYS A 1 106 ? 1.442 1.275 11.497 1.00 86.06 106 LYS A O 1
ATOM 860 N N . LYS A 1 107 ? 0.611 1.226 9.407 1.00 87.44 107 LYS A N 1
ATOM 861 C CA . LYS A 1 107 ? -0.579 2.042 9.703 1.00 87.44 107 LYS A CA 1
ATOM 862 C C . LYS A 1 107 ? -1.522 1.316 10.664 1.00 87.44 107 LYS A C 1
ATOM 864 O O . LYS A 1 107 ? -1.956 1.914 11.646 1.00 87.44 107 LYS A O 1
ATOM 869 N N . ILE A 1 108 ? -1.769 0.022 10.442 1.00 84.12 108 ILE A N 1
ATOM 870 C CA . ILE A 1 108 ? -2.573 -0.808 11.351 1.00 84.12 108 ILE A CA 1
ATOM 871 C C . ILE A 1 108 ? -1.910 -0.912 12.730 1.00 84.12 108 ILE A C 1
ATOM 873 O O . ILE A 1 108 ? -2.582 -0.721 13.739 1.00 84.12 108 ILE A O 1
ATOM 877 N N . GLU A 1 109 ? -0.597 -1.153 12.799 1.00 83.25 109 GLU A N 1
ATOM 878 C CA . GLU A 1 109 ? 0.145 -1.162 14.070 1.00 83.25 109 GLU A CA 1
ATOM 879 C C . GLU A 1 109 ? 0.053 0.189 14.799 1.00 83.25 109 GLU A C 1
ATOM 881 O O . GLU A 1 109 ? -0.043 0.226 16.027 1.00 83.25 109 GLU A O 1
ATOM 886 N N . GLY A 1 110 ? 0.056 1.301 14.057 1.00 83.75 110 GLY A N 1
ATOM 887 C CA . GLY A 1 110 ? -0.178 2.643 14.590 1.00 83.75 110 GLY A CA 1
ATOM 888 C C . GLY A 1 110 ? -1.553 2.773 15.246 1.00 83.75 110 GLY A C 1
ATOM 889 O O . GLY A 1 110 ? -1.635 3.127 16.422 1.00 83.75 110 GLY A O 1
ATOM 890 N N . LEU A 1 111 ? -2.613 2.389 14.529 1.00 81.06 111 LEU A N 1
ATOM 891 C CA . LEU A 1 111 ? -3.988 2.400 15.046 1.00 81.06 111 LEU A CA 1
ATOM 892 C C . LEU A 1 111 ? -4.180 1.459 16.245 1.00 81.06 111 LEU A C 1
ATOM 894 O O . LEU A 1 111 ? -4.908 1.768 17.186 1.00 81.06 111 LEU A O 1
ATOM 898 N N . GLN A 1 112 ? -3.499 0.311 16.256 1.00 73.19 112 GLN A N 1
ATOM 899 C CA . GLN A 1 112 ? -3.521 -0.608 17.395 1.00 73.19 112 GLN A CA 1
ATOM 900 C C . GLN A 1 112 ? -2.804 -0.039 18.625 1.00 73.19 112 GLN A C 1
ATOM 902 O O . GLN A 1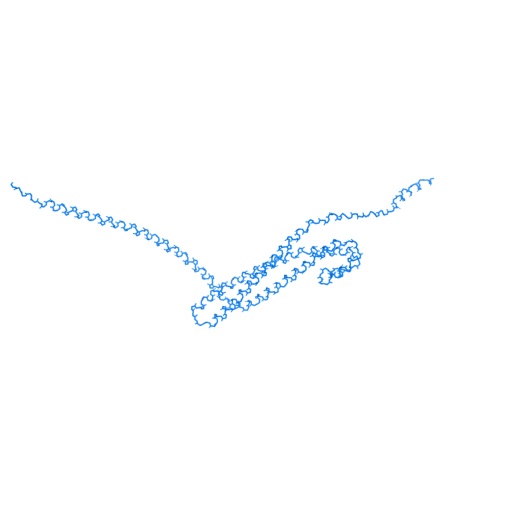 112 ? -3.239 -0.271 19.751 1.00 73.19 112 GLN A O 1
ATOM 907 N N . LYS A 1 113 ? -1.716 0.716 18.445 1.00 74.25 113 LYS A N 1
ATOM 908 C CA . LYS A 1 113 ? -1.052 1.404 19.563 1.00 74.25 113 LYS A CA 1
ATOM 909 C C . LYS A 1 113 ? -1.933 2.504 20.141 1.00 74.25 113 LYS A C 1
ATOM 911 O O . LYS A 1 113 ? -2.017 2.626 21.359 1.00 74.25 113 LYS A O 1
ATOM 916 N N . GLU A 1 114 ? -2.628 3.239 19.281 1.00 67.00 114 GLU A N 1
ATOM 917 C CA . GLU A 1 114 ? -3.611 4.250 19.676 1.00 67.00 114 GLU A CA 1
ATOM 918 C C . GLU A 1 114 ? -4.797 3.624 20.434 1.00 67.00 114 GLU A C 1
ATOM 920 O O . GLU A 1 114 ? -5.256 4.162 21.431 1.00 67.00 114 GLU A O 1
ATOM 925 N N . LYS A 1 115 ? -5.209 2.397 20.098 1.00 61.53 115 LYS A N 1
ATOM 926 C CA . LYS A 1 115 ? -6.219 1.637 20.861 1.00 61.53 115 LYS A CA 1
ATOM 927 C C . LYS A 1 115 ? -5.829 1.376 22.328 1.00 61.53 115 LYS A C 1
ATOM 929 O O . LYS A 1 115 ? -6.714 1.301 23.182 1.00 61.53 115 LYS A O 1
ATOM 934 N N . HIS A 1 116 ? -4.542 1.235 22.663 1.00 53.12 116 HIS A N 1
ATOM 935 C CA . HIS A 1 116 ? -4.126 0.931 24.042 1.00 53.12 116 HIS A CA 1
ATOM 936 C C . HIS A 1 116 ? -4.327 2.099 25.019 1.00 53.12 116 HIS A C 1
ATOM 938 O O . HIS A 1 116 ? -4.521 1.850 26.213 1.00 53.12 116 HIS A O 1
ATOM 944 N N . THR A 1 117 ? -4.370 3.346 24.543 1.00 53.78 117 THR A N 1
ATOM 945 C CA . THR A 1 117 ? -4.698 4.507 25.389 1.00 53.78 117 THR A CA 1
ATOM 946 C C . THR A 1 117 ? -6.184 4.528 25.777 1.00 53.78 117 THR A C 1
ATOM 948 O O . THR A 1 117 ? -6.528 5.011 26.854 1.00 53.78 117 THR A O 1
ATOM 951 N N . GLY A 1 118 ? -7.059 3.883 24.992 1.00 55.72 118 GLY A N 1
ATOM 952 C CA . GLY A 1 118 ? -8.488 3.700 25.285 1.00 55.72 118 GLY A CA 1
ATOM 953 C C . GLY A 1 118 ? -8.801 2.773 26.471 1.00 55.72 118 GLY A C 1
ATOM 954 O O . GLY A 1 118 ? -9.940 2.733 26.942 1.00 55.72 118 GLY A O 1
ATOM 955 N N . THR A 1 119 ? -7.805 2.059 27.010 1.00 58.19 119 THR A N 1
ATOM 956 C CA . THR A 1 119 ? -7.948 1.299 28.268 1.00 58.19 119 THR A CA 1
ATOM 957 C C . THR A 1 119 ? -8.383 2.218 29.412 1.00 58.19 119 THR A C 1
ATOM 959 O O . THR A 1 119 ? -9.200 1.825 30.238 1.00 58.19 119 THR A O 1
ATOM 962 N N . GLU A 1 120 ? -7.923 3.471 29.402 1.00 61.56 120 GLU A N 1
ATOM 963 C CA . GLU A 1 120 ? -8.309 4.497 30.371 1.00 61.56 120 GLU A CA 1
ATOM 964 C C . GLU A 1 120 ? -9.818 4.783 30.344 1.00 61.56 120 GLU A C 1
ATOM 966 O O . GLU A 1 120 ? -10.444 4.865 31.398 1.00 61.56 120 GLU A O 1
ATOM 971 N N . GLY A 1 121 ? -10.429 4.876 29.157 1.00 64.31 121 GLY A N 1
ATOM 972 C CA . GLY A 1 121 ? -11.874 5.090 29.007 1.00 64.31 121 GLY A CA 1
ATOM 973 C C . GLY A 1 121 ? -12.689 3.914 29.549 1.00 64.31 121 GLY A C 1
ATOM 974 O O . GLY A 1 121 ? -13.667 4.105 30.271 1.00 64.31 121 GLY A O 1
ATOM 975 N N . ARG A 1 122 ? -12.222 2.683 29.302 1.00 64.81 122 ARG A N 1
ATOM 976 C CA . ARG A 1 122 ? -12.841 1.456 29.833 1.00 64.81 122 ARG A CA 1
ATOM 977 C C . ARG A 1 122 ? -12.708 1.367 31.350 1.00 64.81 122 ARG A C 1
ATOM 979 O O . ARG A 1 122 ? -13.691 1.074 32.021 1.00 64.81 122 ARG A O 1
ATOM 986 N N . ILE A 1 123 ? -11.530 1.669 31.895 1.00 69.38 123 ILE A N 1
ATOM 987 C CA . ILE A 1 123 ? -11.285 1.708 33.344 1.00 69.38 123 ILE A CA 1
ATOM 988 C C . ILE A 1 123 ? -12.184 2.759 34.002 1.00 69.38 123 ILE A C 1
ATOM 990 O O . ILE A 1 123 ? -12.807 2.476 35.022 1.00 69.38 123 ILE A O 1
ATOM 994 N N . ARG A 1 124 ? -12.319 3.945 33.399 1.00 66.56 124 ARG A N 1
ATOM 995 C CA . ARG A 1 124 ? -13.222 4.997 33.890 1.00 66.56 124 ARG A CA 1
ATOM 996 C C . ARG A 1 124 ? -14.680 4.557 33.848 1.00 66.56 124 ARG A C 1
ATOM 998 O O . ARG A 1 124 ? -15.380 4.730 34.840 1.00 66.56 124 ARG A O 1
ATOM 1005 N N . ALA A 1 125 ? -15.132 3.955 32.749 1.00 66.69 125 ALA A N 1
ATOM 1006 C CA . ALA A 1 125 ? -16.492 3.434 32.640 1.00 66.69 125 ALA A CA 1
ATOM 1007 C C . ALA A 1 125 ? -16.771 2.358 33.704 1.00 66.69 125 ALA A C 1
ATOM 1009 O O . ALA A 1 125 ? -17.798 2.427 34.373 1.00 66.69 125 ALA A O 1
ATOM 1010 N N . GLN A 1 126 ? -15.834 1.427 33.927 1.00 67.88 126 GLN A N 1
ATOM 1011 C CA . GLN A 1 126 ? -15.944 0.396 34.967 1.00 67.88 126 GLN A CA 1
ATOM 1012 C C . GLN A 1 126 ? -15.977 0.992 36.379 1.00 67.88 126 GLN A C 1
ATOM 1014 O O . GLN A 1 126 ? -16.812 0.592 37.186 1.00 67.88 126 GLN A O 1
ATOM 1019 N N . GLN A 1 127 ? -15.112 1.966 36.676 1.00 70.19 127 GLN A N 1
ATOM 1020 C CA . GLN A 1 127 ? -15.088 2.656 37.970 1.00 70.19 127 GLN A CA 1
ATOM 1021 C C . GLN A 1 127 ? -16.396 3.407 38.234 1.00 70.19 127 GLN A C 1
ATOM 1023 O O . GLN A 1 127 ? -16.937 3.328 39.332 1.00 70.19 127 GLN A O 1
ATOM 1028 N N . LEU A 1 128 ? -16.932 4.099 37.224 1.00 68.25 128 LEU A N 1
ATOM 1029 C CA . LEU A 1 128 ? -18.208 4.807 37.330 1.00 68.25 128 LEU A CA 1
ATOM 1030 C C . LEU A 1 128 ? -19.386 3.839 37.498 1.00 68.25 128 LEU A C 1
ATOM 1032 O O . LEU A 1 128 ? -20.284 4.123 38.286 1.00 68.25 128 LEU A O 1
ATOM 1036 N N . LEU A 1 129 ? -19.375 2.694 36.807 1.00 67.69 129 LEU A N 1
ATOM 1037 C CA . LEU A 1 129 ? -20.375 1.633 36.973 1.00 67.69 129 LEU A CA 1
ATOM 1038 C C . LEU A 1 129 ? -20.349 1.040 38.382 1.00 67.69 129 LEU A C 1
ATOM 1040 O O . LEU A 1 129 ? -21.397 0.955 39.017 1.00 67.69 129 LEU A O 1
ATOM 1044 N N . ALA A 1 130 ? -19.163 0.669 38.873 1.00 70.12 130 ALA A N 1
ATOM 1045 C CA . ALA A 1 130 ? -18.972 0.093 40.206 1.00 70.12 130 ALA A CA 1
ATOM 1046 C C . ALA A 1 130 ? -19.442 1.043 41.318 1.00 70.12 130 ALA A C 1
ATOM 1048 O O . ALA A 1 130 ? -19.961 0.623 42.347 1.00 70.12 130 ALA A O 1
ATOM 1049 N N . GLU A 1 131 ? -19.272 2.341 41.092 1.00 65.69 131 GLU A N 1
ATOM 1050 C CA . GLU A 1 131 ? -19.658 3.403 42.011 1.00 65.69 131 GLU A CA 1
ATOM 1051 C C . GLU A 1 131 ? -21.170 3.716 41.967 1.00 65.69 131 GLU A C 1
ATOM 1053 O O . GLU A 1 131 ? -21.742 4.163 42.960 1.00 65.69 131 GLU A O 1
ATOM 1058 N N . ILE A 1 132 ? -21.841 3.487 40.832 1.00 64.81 132 ILE A N 1
ATOM 1059 C CA . ILE A 1 132 ? -23.298 3.661 40.692 1.00 64.81 132 ILE A CA 1
ATOM 1060 C C . ILE A 1 132 ? -24.054 2.417 41.176 1.00 64.81 132 ILE A C 1
ATOM 1062 O O . ILE A 1 132 ? -25.125 2.554 41.766 1.00 64.81 132 ILE A O 1
ATOM 1066 N N . LYS A 1 133 ? -23.491 1.223 40.961 1.00 65.19 133 LYS A N 1
ATOM 1067 C CA . LYS A 1 133 ? -24.083 -0.064 41.331 1.00 65.19 133 LYS A CA 1
ATOM 1068 C C . LYS A 1 133 ? -23.104 -0.887 42.190 1.00 65.19 133 LYS A C 1
ATOM 1070 O O . LYS A 1 133 ? -22.396 -1.741 41.657 1.00 65.19 133 LYS A O 1
ATOM 1075 N N . PRO A 1 134 ? -23.043 -0.641 43.513 1.00 65.56 134 PRO A N 1
ATOM 1076 C CA . PRO A 1 134 ? -22.087 -1.301 44.411 1.00 65.56 134 PRO A CA 1
ATOM 1077 C C . PRO A 1 134 ? -22.366 -2.800 44.630 1.00 65.56 134 PRO A C 1
ATOM 1079 O O . PRO A 1 134 ? -21.521 -3.511 45.167 1.00 65.56 134 PRO A O 1
ATOM 1082 N N . ASP A 1 135 ? -23.548 -3.278 44.242 1.00 65.25 135 ASP A N 1
ATOM 1083 C CA . ASP A 1 135 ? -23.983 -4.678 44.252 1.00 65.25 135 ASP A CA 1
ATOM 1084 C C . ASP A 1 135 ? -23.633 -5.439 42.961 1.00 65.25 135 ASP A C 1
ATOM 1086 O O . ASP A 1 135 ? -23.811 -6.656 42.914 1.00 65.25 135 ASP A O 1
ATOM 1090 N N . ALA A 1 136 ? -23.126 -4.757 41.925 1.00 65.62 136 ALA A N 1
ATOM 1091 C CA . ALA A 1 136 ? -22.729 -5.401 40.678 1.00 65.62 136 ALA A CA 1
ATOM 1092 C C . ALA A 1 136 ? -21.454 -6.230 40.862 1.00 65.62 136 ALA A C 1
ATOM 1094 O O . ALA A 1 136 ? -20.448 -5.768 41.410 1.00 65.62 136 ALA A O 1
ATOM 1095 N N . THR A 1 137 ? -21.472 -7.457 40.351 1.00 71.88 137 THR A N 1
ATOM 1096 C CA . THR A 1 137 ? -20.273 -8.294 40.341 1.00 71.88 137 THR A CA 1
ATOM 1097 C C . THR A 1 137 ? -19.229 -7.729 39.364 1.00 71.88 137 THR A C 1
ATOM 1099 O O . THR A 1 137 ? -19.583 -7.156 38.330 1.00 71.88 137 THR A O 1
ATOM 1102 N N . PRO A 1 138 ? -17.920 -7.907 39.631 1.00 67.62 138 PRO A N 1
ATOM 1103 C CA . PRO A 1 138 ? -16.867 -7.490 38.700 1.00 67.62 138 PRO A CA 1
ATOM 1104 C C . PRO A 1 138 ? -17.033 -8.099 37.300 1.00 67.62 138 PRO A C 1
ATOM 1106 O O . PRO A 1 138 ? -16.630 -7.500 36.305 1.00 67.62 138 PRO A O 1
ATOM 1109 N N . GLU A 1 139 ? -17.641 -9.285 37.230 1.00 67.81 139 GLU A N 1
ATOM 1110 C CA . GLU A 1 139 ? -17.952 -9.983 35.986 1.00 67.81 139 GLU A CA 1
ATOM 1111 C C . GLU A 1 139 ? -19.109 -9.324 35.225 1.00 67.81 139 GLU A C 1
ATOM 1113 O O . GLU A 1 139 ? -18.977 -9.145 34.019 1.00 67.81 139 GLU A O 1
ATOM 1118 N N . GLU A 1 140 ? -20.173 -8.872 35.902 1.00 64.38 140 GLU A N 1
ATOM 1119 C CA . GLU A 1 140 ? -21.261 -8.091 35.285 1.00 64.38 140 GLU A CA 1
ATOM 1120 C C . GLU A 1 140 ? -20.778 -6.739 34.749 1.00 64.38 140 GLU A C 1
ATOM 1122 O O . GLU A 1 140 ? -21.145 -6.324 33.653 1.00 64.38 140 GLU A O 1
ATOM 1127 N N . ILE A 1 141 ? -19.916 -6.043 35.494 1.00 66.88 141 ILE A N 1
ATOM 1128 C CA . ILE A 1 141 ? -19.354 -4.756 35.053 1.00 66.88 141 ILE A CA 1
ATOM 1129 C C . ILE A 1 141 ? -18.479 -4.957 33.809 1.00 66.88 141 ILE A C 1
ATOM 1131 O O . ILE A 1 141 ? -18.479 -4.132 32.891 1.00 66.88 141 ILE A O 1
ATOM 1135 N N . LYS A 1 142 ? -17.741 -6.069 33.761 1.00 68.31 142 LYS A N 1
ATOM 1136 C CA . LYS A 1 142 ? -16.927 -6.447 32.611 1.00 68.31 142 LYS A CA 1
ATOM 1137 C C . LYS A 1 142 ? -17.816 -6.767 31.407 1.00 68.31 142 LYS A C 1
ATOM 1139 O O . LYS A 1 142 ? -17.665 -6.105 30.389 1.00 68.31 142 LYS A O 1
ATOM 1144 N N . THR A 1 143 ? -18.788 -7.672 31.503 1.00 67.19 143 THR A N 1
ATOM 1145 C CA . THR A 1 143 ? -19.688 -7.976 30.368 1.00 67.19 143 THR A CA 1
ATOM 1146 C C . THR A 1 143 ? -20.417 -6.738 29.850 1.00 67.19 143 THR A C 1
ATOM 1148 O O . THR A 1 143 ? -20.514 -6.554 28.640 1.00 67.19 143 THR A O 1
ATOM 1151 N N . VAL A 1 144 ? -20.811 -5.809 30.724 1.00 66.38 144 VAL A N 1
ATOM 1152 C CA . VAL A 1 144 ? -21.425 -4.540 30.305 1.00 66.38 144 VAL A CA 1
ATOM 1153 C C . VAL A 1 144 ? -20.492 -3.676 29.442 1.00 66.38 144 VAL A C 1
ATOM 1155 O O . VAL A 1 144 ? -20.937 -3.074 28.464 1.00 66.38 144 VAL A O 1
ATOM 1158 N N . VAL A 1 145 ? -19.204 -3.616 29.791 1.00 66.31 145 VAL A N 1
ATOM 1159 C CA . VAL A 1 145 ? -18.186 -2.762 29.146 1.00 66.31 145 VAL A CA 1
ATOM 1160 C C . VAL A 1 145 ? -17.461 -3.466 27.988 1.00 66.31 145 VAL A C 1
ATOM 1162 O O . VAL A 1 145 ? -16.838 -2.801 27.159 1.00 66.31 145 VAL A O 1
ATOM 1165 N N . GLU A 1 146 ? -17.481 -4.799 27.926 1.00 66.44 146 GLU A N 1
ATOM 1166 C CA . GLU A 1 146 ? -16.741 -5.604 26.941 1.00 66.44 146 GLU A CA 1
ATOM 1167 C C . GLU A 1 146 ? -17.630 -6.253 25.876 1.00 66.44 146 GLU A C 1
ATOM 1169 O O . GLU A 1 146 ? -17.158 -6.495 24.768 1.00 66.44 146 GLU A O 1
ATOM 1174 N N . GLU A 1 147 ? -18.901 -6.521 26.171 1.00 67.06 147 GLU A N 1
ATOM 1175 C CA . GLU A 1 147 ? -19.747 -7.351 25.320 1.00 67.06 147 GLU A CA 1
ATOM 1176 C C . GLU A 1 147 ? -20.779 -6.517 24.550 1.00 67.06 147 GLU A C 1
ATOM 1178 O O . GLU A 1 147 ? -21.414 -5.606 25.084 1.00 67.06 147 GLU A O 1
ATOM 1183 N N . SER A 1 148 ? -20.995 -6.861 23.276 1.00 54.41 148 SER A N 1
ATOM 1184 C CA . SER A 1 148 ? -21.878 -6.133 22.343 1.00 54.41 148 SER A CA 1
ATOM 1185 C C . SER A 1 148 ? -23.385 -6.247 22.655 1.00 54.41 148 SER A C 1
ATOM 1187 O O . SER A 1 148 ? -24.208 -5.943 21.799 1.00 54.41 148 SER A O 1
ATOM 1189 N N . GLY A 1 149 ? -23.748 -6.697 23.860 1.00 55.84 149 GLY A N 1
ATOM 1190 C CA . GLY A 1 149 ? -25.116 -6.796 24.388 1.00 55.84 149 GLY A CA 1
ATOM 1191 C C . GLY A 1 149 ? -25.279 -6.193 25.791 1.00 55.84 149 GLY A C 1
ATOM 1192 O O . GLY A 1 149 ? -26.371 -6.230 26.356 1.00 55.84 149 GLY A O 1
ATOM 1193 N N . GLY A 1 150 ? -24.217 -5.602 26.351 1.00 61.75 150 GLY A N 1
ATOM 1194 C CA . GLY A 1 150 ? -24.224 -4.961 27.667 1.00 61.75 150 GLY A CA 1
ATOM 1195 C C . GLY A 1 150 ? -25.061 -3.681 27.752 1.00 61.75 150 GLY A C 1
ATOM 1196 O O . GLY A 1 150 ? -25.306 -3.181 28.845 1.00 61.75 150 GLY A O 1
ATOM 1197 N N . GLU A 1 151 ? -25.519 -3.158 26.614 1.00 61.88 151 GLU A N 1
ATOM 1198 C CA . GLU A 1 151 ? -26.215 -1.873 26.492 1.00 61.88 151 GLU A CA 1
ATOM 1199 C C . GLU A 1 151 ? -27.572 -1.879 27.198 1.00 61.88 151 GLU A C 1
ATOM 1201 O O . GLU A 1 151 ? -27.959 -0.900 27.833 1.00 61.88 151 GLU A O 1
ATOM 1206 N N . GLN A 1 152 ? -28.264 -3.018 27.161 1.00 63.06 152 GLN A N 1
ATOM 1207 C CA . GLN A 1 152 ? -29.565 -3.188 27.800 1.00 63.06 152 GLN A CA 1
ATOM 1208 C C . GLN A 1 152 ? -29.428 -3.311 29.324 1.00 63.06 152 GLN A C 1
ATOM 1210 O O . GLN A 1 152 ? -30.203 -2.709 30.057 1.00 63.06 152 GLN A O 1
ATOM 1215 N N . ILE A 1 153 ? -28.386 -4.008 29.793 1.00 61.34 153 ILE A N 1
ATOM 1216 C CA . ILE A 1 153 ? -28.043 -4.157 31.218 1.00 61.34 153 ILE A CA 1
ATOM 1217 C C . ILE A 1 153 ? -27.546 -2.821 31.786 1.00 61.34 153 ILE A C 1
ATOM 1219 O O . ILE A 1 153 ? -27.883 -2.450 32.909 1.00 61.34 153 ILE A O 1
ATOM 1223 N N . PHE A 1 154 ? -26.786 -2.065 30.992 1.00 63.69 154 PHE A N 1
ATOM 1224 C CA . PHE A 1 154 ? -26.353 -0.718 31.337 1.00 63.69 154 PHE A CA 1
ATOM 1225 C C . PHE A 1 154 ? -27.539 0.244 31.416 1.00 63.69 154 PHE A C 1
ATOM 1227 O O . PHE A 1 154 ? -27.674 0.963 32.400 1.00 63.69 154 PHE A O 1
ATOM 1234 N N . ALA A 1 155 ? -28.435 0.229 30.425 1.00 66.19 155 ALA A N 1
ATOM 1235 C CA . ALA A 1 155 ? -29.640 1.052 30.431 1.00 66.19 155 ALA A CA 1
ATOM 1236 C C . ALA A 1 155 ? -30.539 0.757 31.645 1.00 66.19 155 ALA A C 1
ATOM 1238 O O . ALA A 1 155 ? -31.051 1.696 32.254 1.00 66.19 155 ALA A O 1
ATOM 1239 N N . ASP A 1 156 ? -30.678 -0.514 32.028 1.00 64.88 156 ASP A N 1
ATOM 1240 C CA . ASP A 1 156 ? -31.452 -0.956 33.195 1.00 64.88 156 ASP A CA 1
ATOM 1241 C C . ASP A 1 156 ? -30.781 -0.532 34.519 1.00 64.88 156 ASP A C 1
ATOM 1243 O O . ASP A 1 156 ? -31.427 0.019 35.411 1.00 64.88 156 ASP A O 1
ATOM 1247 N N . ALA A 1 157 ? -29.450 -0.650 34.612 1.00 60.47 157 ALA A N 1
ATOM 1248 C CA . ALA A 1 157 ? -28.664 -0.143 35.742 1.00 60.47 157 ALA A CA 1
ATOM 1249 C C . ALA A 1 157 ? -28.673 1.396 35.850 1.00 60.47 157 ALA A C 1
ATOM 1251 O O . ALA A 1 157 ? -28.517 1.945 36.940 1.00 60.47 157 ALA A O 1
ATOM 1252 N N . LEU A 1 158 ? -28.874 2.110 34.736 1.00 60.62 158 LEU A N 1
ATOM 1253 C CA . LEU A 1 158 ? -28.985 3.571 34.717 1.00 60.62 158 LEU A CA 1
ATOM 1254 C C . LEU A 1 158 ? -30.385 4.081 35.075 1.00 60.62 158 LEU A C 1
ATOM 1256 O O . LEU A 1 158 ? -30.510 5.242 35.467 1.00 60.62 158 LEU A O 1
ATOM 1260 N N . GLN A 1 159 ? -31.433 3.258 34.976 1.00 63.12 159 GLN A N 1
ATOM 1261 C CA . GLN A 1 159 ? -32.789 3.666 35.367 1.00 63.12 159 GLN A CA 1
ATOM 1262 C C . GLN A 1 159 ? -32.947 3.847 36.885 1.00 63.12 159 GLN A C 1
ATOM 1264 O O . GLN A 1 159 ? -33.844 4.568 37.321 1.00 63.12 159 GLN A O 1
ATOM 1269 N N . SER A 1 160 ? -32.070 3.255 37.703 1.00 58.81 160 SER A N 1
ATOM 1270 C CA . SER A 1 160 ? -32.197 3.269 39.164 1.00 58.81 160 SER A CA 1
ATOM 1271 C C . SER A 1 160 ? -31.543 4.462 39.874 1.00 58.81 160 SER A C 1
ATOM 1273 O O . SER A 1 160 ? -31.660 4.560 41.098 1.00 58.81 160 SER A O 1
ATOM 1275 N N . THR A 1 161 ? -30.813 5.365 39.198 1.00 53.81 161 THR A N 1
ATOM 1276 C CA . THR A 1 161 ? -30.018 6.399 39.905 1.00 53.81 161 THR A CA 1
ATOM 1277 C C . THR A 1 161 ? -29.838 7.716 39.135 1.00 53.81 161 THR A C 1
ATOM 1279 O O . THR A 1 161 ? -29.514 7.742 37.954 1.00 53.81 161 THR A O 1
ATOM 1282 N N . THR A 1 162 ? -29.946 8.849 39.841 1.00 57.12 162 THR A N 1
ATOM 1283 C CA . THR A 1 162 ? -29.855 10.232 39.313 1.00 57.12 162 THR A CA 1
ATOM 1284 C C . THR A 1 162 ? -28.460 10.641 38.780 1.00 57.12 162 THR A C 1
ATOM 1286 O O . THR A 1 162 ? -28.315 11.713 38.201 1.00 57.12 162 THR A O 1
ATOM 1289 N N . ARG A 1 163 ? -27.417 9.798 38.896 1.00 56.25 163 ARG A N 1
ATOM 1290 C CA . ARG A 1 163 ? -26.029 10.032 38.397 1.00 56.25 163 ARG A CA 1
ATOM 1291 C C . ARG A 1 163 ? -25.853 9.770 36.883 1.00 56.25 163 ARG A C 1
ATOM 1293 O O . ARG A 1 163 ? -24.764 9.462 36.406 1.00 56.25 163 ARG A O 1
ATOM 1300 N N . TYR A 1 164 ? -26.936 9.941 36.131 1.00 59.41 164 TYR A N 1
ATOM 1301 C CA . TYR A 1 164 ? -27.171 9.460 34.765 1.00 59.41 164 TYR A CA 1
ATOM 1302 C C . TYR A 1 164 ? -26.215 10.008 33.684 1.00 59.41 164 TYR A C 1
ATOM 1304 O O . TYR A 1 164 ? -25.872 9.299 32.740 1.00 59.41 164 TYR A O 1
ATOM 1312 N N . GLY A 1 165 ? -25.773 11.266 33.794 1.00 60.91 165 GLY A N 1
ATOM 1313 C CA . GLY A 1 165 ? -25.066 11.949 32.700 1.00 60.91 165 GLY A CA 1
ATOM 1314 C C . GLY A 1 165 ? -23.644 11.442 32.440 1.00 60.91 165 GLY A C 1
ATOM 1315 O O . GLY A 1 165 ? -23.286 11.153 31.302 1.00 60.91 165 GLY A O 1
ATOM 1316 N N . VAL A 1 166 ? -22.834 11.303 33.493 1.00 62.47 166 VAL A N 1
ATOM 1317 C CA . VAL A 1 166 ? -21.387 11.042 33.361 1.00 62.47 166 VAL A CA 1
ATOM 1318 C C . VAL A 1 166 ? -21.103 9.595 32.946 1.00 62.47 166 VAL A C 1
ATOM 1320 O O . VAL A 1 166 ? -20.249 9.352 32.096 1.00 62.47 166 VAL A O 1
ATOM 1323 N N . ALA A 1 167 ? -21.849 8.632 33.492 1.00 63.47 167 ALA A N 1
ATOM 1324 C CA . ALA A 1 167 ? -21.692 7.225 33.129 1.00 63.47 167 ALA A CA 1
ATOM 1325 C C . ALA A 1 167 ? -22.128 6.949 31.684 1.00 63.47 167 ALA A C 1
ATOM 1327 O O . ALA A 1 167 ? -21.453 6.205 30.978 1.00 63.47 167 ALA A O 1
ATOM 1328 N N . ARG A 1 168 ? -23.213 7.584 31.217 1.00 68.00 168 ARG A N 1
ATOM 1329 C CA . ARG A 1 168 ? -23.699 7.424 29.841 1.00 68.00 168 ARG A CA 1
ATOM 1330 C C . ARG A 1 168 ? -22.682 7.899 28.804 1.00 68.00 168 ARG A C 1
ATOM 1332 O O . ARG A 1 168 ? -22.479 7.205 27.816 1.00 68.00 168 ARG A O 1
ATOM 1339 N N . VAL A 1 169 ? -22.028 9.036 29.044 1.00 67.44 169 VAL A N 1
ATOM 1340 C CA . VAL A 1 169 ? -20.994 9.569 28.141 1.00 67.44 169 VAL A CA 1
ATOM 1341 C C . VAL A 1 169 ? -19.783 8.636 28.081 1.00 67.44 169 VAL A C 1
ATOM 1343 O O . VAL A 1 169 ? -19.356 8.273 26.990 1.00 67.44 169 VAL A O 1
ATOM 1346 N N . ALA A 1 170 ? -19.284 8.174 29.233 1.00 66.00 170 ALA A N 1
ATOM 1347 C CA . ALA A 1 170 ? -18.169 7.223 29.278 1.00 66.00 170 ALA A CA 1
ATOM 1348 C C . ALA A 1 170 ? -18.509 5.889 28.587 1.00 66.00 170 ALA A C 1
ATOM 1350 O O . ALA A 1 170 ? -17.659 5.274 27.950 1.00 66.00 170 ALA A O 1
ATOM 1351 N N . TYR A 1 171 ? -19.761 5.441 28.687 1.00 68.25 171 TYR A N 1
ATOM 1352 C CA . TYR A 1 171 ? -20.223 4.226 28.025 1.00 68.25 171 TYR A CA 1
ATOM 1353 C C . TYR A 1 171 ? -20.327 4.370 26.505 1.00 68.25 171 TYR A C 1
ATOM 1355 O O . TYR A 1 171 ? -19.877 3.488 25.779 1.00 68.25 171 TYR A O 1
ATOM 1363 N N . GLN A 1 172 ? -20.893 5.481 26.021 1.00 72.94 172 GLN A N 1
ATOM 1364 C CA . GLN A 1 172 ? -20.966 5.771 24.586 1.00 72.94 172 GLN A CA 1
ATOM 1365 C C . GLN A 1 172 ? -19.569 5.840 23.964 1.00 72.94 172 GLN A C 1
ATOM 1367 O O . GLN A 1 172 ? -19.338 5.229 22.927 1.00 72.94 172 GLN A O 1
ATOM 1372 N N . GLU A 1 173 ? -18.621 6.480 24.651 1.00 72.00 173 GLU A N 1
ATOM 1373 C CA . GLU A 1 173 ? -17.217 6.511 24.236 1.00 72.00 173 GLU A CA 1
ATOM 1374 C C . GLU A 1 173 ? -16.629 5.095 24.111 1.00 72.00 173 GLU A C 1
ATOM 1376 O O . GLU A 1 173 ? -15.993 4.766 23.111 1.00 72.00 173 GLU A O 1
ATOM 1381 N N . VAL A 1 174 ? -16.874 4.214 25.089 1.00 72.81 174 VAL A N 1
ATOM 1382 C CA . VAL A 1 174 ? -16.415 2.816 25.018 1.00 72.81 174 VAL A CA 1
ATOM 1383 C C . VAL A 1 174 ? -17.050 2.069 23.842 1.00 72.81 174 VAL A C 1
ATOM 1385 O O . VAL A 1 174 ? -16.351 1.318 23.160 1.00 72.81 174 VAL A O 1
ATOM 1388 N N . GLN A 1 175 ? -18.346 2.261 23.595 1.00 74.69 175 GLN A N 1
ATOM 1389 C CA . GLN A 1 175 ? -19.066 1.602 22.501 1.00 74.69 175 GLN A CA 1
ATOM 1390 C C . GLN A 1 175 ? -18.542 2.021 21.124 1.00 74.69 175 GLN A C 1
ATOM 1392 O O . GLN A 1 175 ? -18.262 1.166 20.282 1.00 74.69 175 GLN A O 1
ATOM 1397 N N . GLU A 1 176 ? -18.342 3.321 20.907 1.00 75.69 176 GLU A N 1
ATOM 1398 C CA . GLU A 1 176 ? -17.756 3.837 19.666 1.00 75.69 176 GLU A CA 1
ATOM 1399 C C . GLU A 1 176 ? -16.366 3.228 19.428 1.00 75.69 176 GLU A C 1
ATOM 1401 O O . GLU A 1 176 ? -16.104 2.661 18.365 1.00 75.69 176 GLU A O 1
ATOM 1406 N N . ARG A 1 177 ? -15.524 3.183 20.470 1.00 73.12 177 ARG A N 1
ATOM 1407 C CA . ARG A 1 177 ? -14.201 2.542 20.398 1.00 73.12 177 ARG A CA 1
ATOM 1408 C C . ARG A 1 177 ? -14.282 1.037 20.120 1.00 73.12 177 ARG A C 1
ATOM 1410 O O . ARG A 1 177 ? -13.436 0.508 19.401 1.00 73.12 177 ARG A O 1
ATOM 1417 N N . GLN A 1 178 ? -15.272 0.319 20.657 1.00 75.38 178 GLN A N 1
ATOM 1418 C CA . GLN A 1 178 ? -15.473 -1.099 20.328 1.00 75.38 178 GLN A CA 1
ATOM 1419 C C . GLN A 1 178 ? -15.835 -1.307 18.854 1.00 75.38 178 GLN A C 1
ATOM 1421 O O . GLN A 1 178 ? -15.328 -2.239 18.221 1.00 75.38 178 GLN A O 1
ATOM 1426 N N . ALA A 1 179 ? -16.702 -0.460 18.298 1.00 79.31 179 AL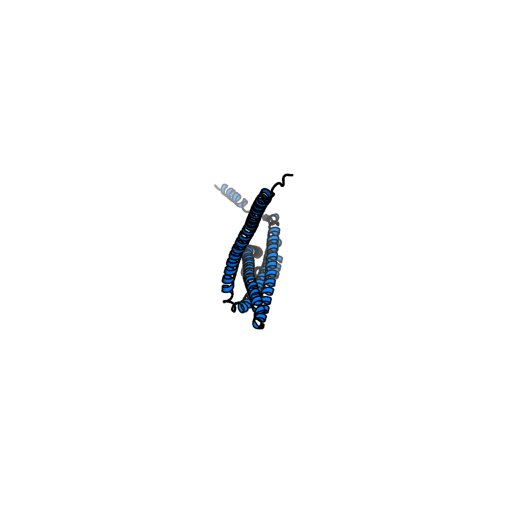A A N 1
ATOM 1427 C CA . ALA A 1 179 ? -17.066 -0.526 16.886 1.00 79.31 179 ALA A CA 1
ATOM 1428 C C . ALA A 1 179 ? -15.843 -0.291 15.984 1.00 79.31 179 ALA A C 1
ATOM 1430 O O . ALA A 1 179 ? -15.659 -0.986 14.982 1.00 79.31 179 ALA A O 1
ATOM 1431 N N . ASP A 1 180 ? -14.970 0.630 16.377 1.00 77.56 180 ASP A N 1
ATOM 1432 C CA . ASP A 1 180 ? -13.724 0.935 15.677 1.00 77.56 180 ASP A CA 1
ATOM 1433 C C . ASP A 1 180 ? -12.715 -0.213 15.721 1.00 77.56 180 ASP A C 1
ATOM 1435 O O . ASP A 1 180 ? -12.107 -0.555 14.704 1.00 77.56 180 ASP A O 1
ATOM 1439 N N . ILE A 1 181 ? -12.599 -0.884 16.867 1.00 77.69 181 ILE A N 1
ATOM 1440 C CA . ILE A 1 181 ? -11.775 -2.087 17.022 1.00 77.69 181 ILE A CA 1
ATOM 1441 C C . ILE A 1 181 ? -12.199 -3.178 16.040 1.00 77.69 181 ILE A C 1
ATOM 1443 O O . ILE A 1 181 ? -11.343 -3.753 15.367 1.00 77.69 181 ILE A O 1
ATOM 1447 N N . LYS A 1 182 ? -13.506 -3.433 15.919 1.00 82.75 182 LYS A N 1
ATOM 1448 C CA . LYS A 1 182 ? -14.026 -4.441 14.985 1.00 82.75 182 LYS A CA 1
ATOM 1449 C C . LYS A 1 182 ? -13.661 -4.119 13.536 1.00 82.75 182 LYS A C 1
ATOM 1451 O O . LYS A 1 182 ? -13.350 -5.027 12.770 1.00 82.75 182 LYS A O 1
ATOM 1456 N N . LYS A 1 183 ? -13.655 -2.836 13.154 1.00 83.62 183 LYS A N 1
ATOM 1457 C CA . LYS A 1 183 ? -13.231 -2.414 11.809 1.00 83.62 183 LYS A CA 1
ATOM 1458 C C . LYS A 1 183 ? -11.749 -2.706 11.567 1.00 83.62 183 LYS A C 1
ATOM 1460 O O . LYS A 1 183 ? -11.412 -3.197 10.497 1.00 83.62 183 LYS A O 1
ATOM 1465 N N . ILE A 1 184 ? -10.879 -2.457 12.550 1.00 79.00 184 ILE A N 1
ATOM 1466 C CA . ILE A 1 184 ? -9.449 -2.806 12.452 1.00 79.00 184 ILE A CA 1
ATOM 1467 C C . ILE A 1 184 ? -9.259 -4.321 12.350 1.00 79.00 184 ILE A C 1
ATOM 1469 O O .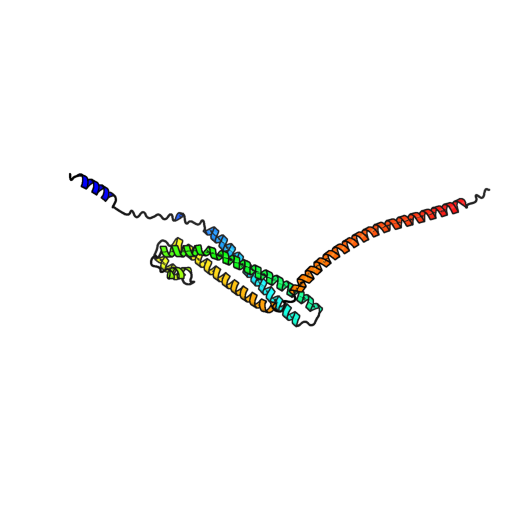 ILE A 1 184 ? -8.421 -4.791 11.590 1.00 79.00 184 ILE A O 1
ATOM 1473 N N . GLU A 1 185 ? -10.003 -5.103 13.130 1.00 82.75 185 GLU A N 1
ATOM 1474 C CA . GLU A 1 185 ? -9.914 -6.568 13.086 1.00 82.75 185 GLU A CA 1
ATOM 1475 C C . GLU A 1 185 ? -10.326 -7.109 11.715 1.00 82.75 185 GLU A C 1
ATOM 1477 O O . GLU A 1 185 ? -9.645 -7.977 11.168 1.00 82.75 185 GLU A O 1
ATOM 1482 N N . TYR A 1 186 ? -11.380 -6.540 11.126 1.00 86.25 186 TYR A N 1
ATOM 1483 C CA . TYR A 1 186 ? -11.785 -6.844 9.758 1.00 86.25 186 TYR A CA 1
ATOM 1484 C C . TYR A 1 186 ? -10.679 -6.508 8.744 1.00 86.25 186 TYR A C 1
ATOM 1486 O O . TYR A 1 186 ? -10.299 -7.376 7.959 1.00 86.25 186 TYR A O 1
ATOM 1494 N N . THR A 1 187 ? -10.106 -5.297 8.790 1.00 80.31 187 THR A N 1
ATOM 1495 C CA . THR A 1 187 ? -9.037 -4.899 7.852 1.00 80.31 187 THR A CA 1
ATOM 1496 C C . THR A 1 187 ? -7.747 -5.695 8.056 1.00 80.31 187 THR A C 1
ATOM 1498 O O . THR A 1 187 ? -7.045 -5.989 7.091 1.00 80.31 187 THR A O 1
ATOM 1501 N N . LEU A 1 188 ? -7.435 -6.106 9.289 1.00 79.81 188 LEU A N 1
ATOM 1502 C CA . LEU A 1 188 ? -6.307 -6.992 9.586 1.00 79.81 188 LEU A CA 1
ATOM 1503 C C . LEU A 1 188 ? -6.526 -8.395 9.003 1.00 79.81 188 LEU A C 1
ATOM 1505 O O . LEU A 1 188 ? -5.588 -8.984 8.465 1.00 79.81 188 LEU A O 1
ATOM 1509 N N . GLY A 1 189 ? -7.751 -8.919 9.089 1.00 81.94 189 GLY A N 1
ATOM 1510 C CA . GLY A 1 189 ? -8.124 -10.190 8.468 1.00 81.94 189 GLY A CA 1
ATOM 1511 C C . GLY A 1 189 ? -8.021 -10.140 6.943 1.00 81.94 189 GLY A C 1
ATOM 1512 O O . GLY A 1 189 ? -7.429 -11.027 6.333 1.00 81.94 189 GLY A O 1
ATOM 1513 N N . GLU A 1 190 ? -8.523 -9.064 6.340 1.00 84.19 190 GLU A N 1
ATOM 1514 C CA . GLU A 1 190 ? -8.435 -8.794 4.902 1.00 84.19 190 GLU A CA 1
ATOM 1515 C C . GLU A 1 190 ? -6.976 -8.702 4.432 1.00 84.19 190 GLU A C 1
ATOM 1517 O O . GLU A 1 190 ? -6.591 -9.366 3.470 1.00 84.19 190 GLU A O 1
ATOM 1522 N N . LEU A 1 191 ? -6.131 -7.965 5.159 1.00 82.19 191 LEU A N 1
ATOM 1523 C CA . LEU A 1 191 ? -4.696 -7.887 4.885 1.00 82.19 191 LEU A CA 1
ATOM 1524 C C . LEU A 1 191 ? -4.016 -9.260 4.986 1.00 82.19 191 LEU A C 1
ATOM 1526 O O . LEU A 1 191 ? -3.191 -9.597 4.140 1.00 82.19 191 LEU A O 1
ATOM 1530 N N . ALA A 1 192 ? -4.342 -10.056 6.008 1.00 82.62 192 ALA A N 1
ATOM 1531 C CA . ALA A 1 192 ? -3.764 -11.385 6.193 1.00 82.62 192 ALA A CA 1
ATOM 1532 C C . ALA A 1 192 ? -4.122 -12.337 5.041 1.00 82.62 192 ALA A C 1
ATOM 1534 O O . ALA A 1 192 ? -3.257 -13.076 4.568 1.00 82.62 192 ALA A O 1
ATOM 1535 N N . GLN A 1 193 ? -5.368 -12.288 4.562 1.00 83.75 193 GLN A N 1
ATOM 1536 C CA . GLN A 1 193 ? -5.797 -13.048 3.389 1.00 83.75 193 GLN A CA 1
ATOM 1537 C C . GLN A 1 193 ? -5.030 -12.607 2.137 1.00 83.75 193 GLN A C 1
ATOM 1539 O O . GLN A 1 193 ? -4.459 -13.443 1.444 1.00 83.75 193 GLN A O 1
ATOM 1544 N N . LEU A 1 194 ? -4.935 -11.299 1.898 1.00 80.56 194 LEU A N 1
ATOM 1545 C CA . LEU A 1 194 ? -4.220 -10.748 0.746 1.00 80.56 194 LEU A CA 1
ATOM 1546 C C . LEU A 1 194 ? -2.718 -11.090 0.760 1.00 80.56 194 LEU A C 1
ATOM 1548 O O . LEU A 1 194 ? -2.143 -11.390 -0.286 1.00 80.56 194 LEU A O 1
ATOM 1552 N N . PHE A 1 195 ? -2.083 -11.114 1.938 1.00 76.94 195 PHE A N 1
ATOM 1553 C CA . PHE A 1 195 ? -0.711 -11.609 2.092 1.00 76.94 195 PHE A CA 1
ATOM 1554 C C . PHE A 1 195 ? -0.587 -13.096 1.746 1.00 76.94 195 PHE A C 1
ATOM 1556 O O . PHE A 1 195 ? 0.410 -13.498 1.146 1.00 76.94 195 PHE A O 1
ATOM 1563 N N . ASN A 1 196 ? -1.571 -13.914 2.125 1.00 78.81 196 ASN A N 1
ATOM 1564 C CA . ASN A 1 196 ? -1.578 -15.341 1.811 1.00 78.81 196 ASN A CA 1
ATOM 1565 C C . ASN A 1 196 ? -1.707 -15.575 0.298 1.00 78.81 196 ASN A C 1
ATOM 1567 O O . ASN A 1 196 ? -0.877 -16.278 -0.280 1.00 78.81 196 ASN A O 1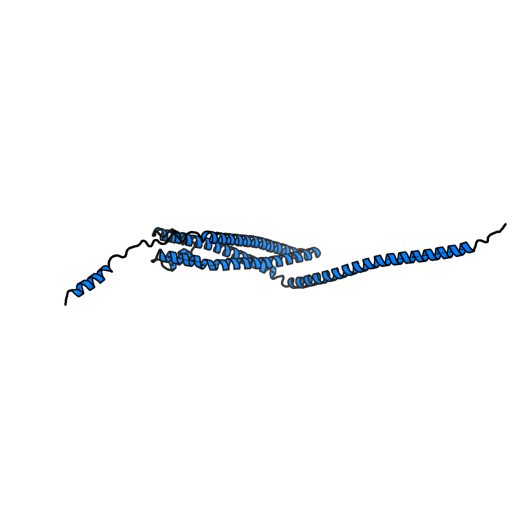
ATOM 1571 N N . ASP A 1 197 ? -2.660 -14.892 -0.343 1.00 73.62 197 ASP A N 1
ATOM 1572 C CA . ASP A 1 197 ? -2.885 -14.941 -1.793 1.00 73.62 197 ASP A CA 1
ATOM 157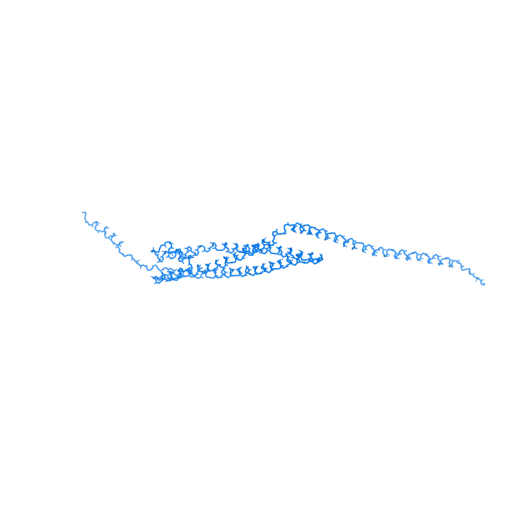3 C C . ASP A 1 197 ? -1.619 -14.537 -2.569 1.00 73.62 197 ASP A C 1
ATOM 1575 O O . ASP A 1 197 ? -1.291 -15.111 -3.609 1.00 73.62 197 ASP A O 1
ATOM 1579 N N . MET A 1 198 ? -0.849 -13.588 -2.029 1.00 72.06 198 MET A N 1
ATOM 1580 C CA . MET A 1 198 ? 0.417 -13.168 -2.617 1.00 72.06 198 MET A CA 1
ATOM 1581 C C . MET A 1 198 ? 1.577 -14.130 -2.353 1.00 72.06 198 MET A C 1
ATOM 1583 O O . MET A 1 198 ? 2.437 -14.290 -3.220 1.00 72.06 198 MET A O 1
ATOM 1587 N N . SER A 1 199 ? 1.621 -14.784 -1.190 1.00 64.19 199 SER A N 1
ATOM 1588 C CA . SER A 1 199 ? 2.674 -15.751 -0.852 1.00 64.19 199 SER A CA 1
ATOM 1589 C C . SER A 1 199 ? 2.720 -16.905 -1.860 1.00 64.19 199 SER A C 1
ATOM 1591 O O . SER A 1 199 ? 3.803 -17.359 -2.219 1.00 64.19 199 SER A O 1
ATOM 1593 N N . ILE A 1 200 ? 1.560 -17.306 -2.391 1.00 60.22 200 ILE A N 1
ATOM 1594 C CA . ILE A 1 200 ? 1.436 -18.341 -3.430 1.00 60.22 200 ILE A CA 1
ATOM 1595 C C . ILE A 1 200 ? 2.062 -17.888 -4.765 1.00 60.22 200 ILE A C 1
ATOM 1597 O O . ILE A 1 200 ? 2.625 -18.704 -5.493 1.00 60.22 200 ILE A O 1
ATOM 1601 N N . LEU A 1 201 ? 2.007 -16.589 -5.081 1.00 62.66 201 LEU A N 1
ATOM 1602 C CA . LEU A 1 201 ? 2.562 -16.002 -6.311 1.00 62.66 201 LEU A CA 1
ATOM 1603 C C . LEU A 1 201 ? 4.052 -15.617 -6.180 1.00 62.66 201 LEU A C 1
ATOM 1605 O O . LEU A 1 201 ? 4.768 -15.560 -7.182 1.00 62.66 201 LEU A O 1
ATOM 1609 N N . ILE A 1 202 ? 4.527 -15.350 -4.957 1.00 60.53 202 ILE A N 1
ATOM 1610 C CA . ILE A 1 202 ? 5.903 -14.907 -4.667 1.00 60.53 202 ILE A CA 1
ATOM 1611 C C . ILE A 1 202 ? 6.888 -16.072 -4.501 1.00 60.53 202 ILE A C 1
ATOM 1613 O O . ILE A 1 202 ? 8.043 -15.920 -4.901 1.00 60.53 202 ILE A O 1
ATOM 1617 N N . ASP A 1 203 ? 6.464 -17.233 -3.986 1.00 55.16 203 ASP A N 1
ATOM 1618 C CA . ASP A 1 203 ? 7.364 -18.379 -3.740 1.00 55.16 203 ASP A CA 1
ATOM 1619 C C . ASP A 1 203 ? 8.044 -18.922 -5.017 1.00 55.16 203 ASP A C 1
ATOM 1621 O O . ASP A 1 203 ? 9.081 -19.582 -4.942 1.00 55.16 203 ASP A O 1
ATOM 1625 N N . GLN A 1 204 ? 7.528 -18.586 -6.207 1.00 48.44 204 GLN A N 1
ATOM 1626 C CA . GLN A 1 204 ? 8.141 -18.930 -7.497 1.00 48.44 204 GLN A CA 1
ATOM 1627 C C . GLN A 1 204 ? 9.246 -17.953 -7.969 1.00 48.44 204 GLN A C 1
ATOM 1629 O O . GLN A 1 204 ? 9.868 -18.216 -8.994 1.00 48.44 204 GLN A O 1
ATOM 1634 N N . GLN A 1 205 ? 9.522 -16.841 -7.268 1.00 46.44 205 GLN A N 1
ATOM 1635 C CA . GLN A 1 205 ? 10.379 -15.737 -7.759 1.00 46.44 205 GLN A CA 1
ATOM 1636 C C . GLN A 1 205 ? 11.612 -15.410 -6.892 1.00 46.44 205 GLN A C 1
ATOM 1638 O O . GLN A 1 205 ? 12.101 -14.280 -6.909 1.00 46.44 205 GLN A O 1
ATOM 1643 N N . ASN A 1 206 ? 12.175 -16.385 -6.170 1.00 45.75 206 ASN A N 1
ATOM 1644 C CA . ASN A 1 206 ? 13.421 -16.177 -5.407 1.00 45.75 206 ASN A CA 1
ATOM 1645 C C . ASN A 1 206 ? 14.671 -15.911 -6.282 1.00 45.75 206 ASN A C 1
ATOM 1647 O O . ASN A 1 206 ? 15.694 -15.505 -5.748 1.00 45.75 206 ASN A O 1
ATOM 1651 N N . GLU A 1 207 ? 14.601 -16.075 -7.609 1.00 48.81 207 GLU A N 1
ATOM 1652 C CA . GLU A 1 207 ? 15.733 -15.851 -8.532 1.00 48.81 207 GLU A CA 1
ATOM 1653 C C . GLU A 1 207 ? 15.750 -14.441 -9.166 1.00 48.81 207 GLU A C 1
ATOM 1655 O O . GLU A 1 207 ? 16.783 -13.978 -9.635 1.00 48.81 207 GLU A O 1
ATOM 1660 N N . VAL A 1 208 ? 14.627 -13.710 -9.160 1.00 50.88 208 VAL A N 1
ATOM 1661 C CA . VAL A 1 208 ? 14.483 -12.460 -9.941 1.00 50.88 208 VAL A CA 1
ATOM 1662 C C . VAL A 1 208 ? 14.913 -11.204 -9.159 1.00 50.88 208 VAL A C 1
ATOM 1664 O O . VAL A 1 208 ? 15.205 -10.163 -9.745 1.00 50.88 208 VAL A O 1
ATOM 1667 N N . VAL A 1 209 ? 15.013 -11.293 -7.828 1.00 50.53 209 VAL A N 1
ATOM 1668 C CA . VAL A 1 209 ? 15.464 -10.175 -6.975 1.00 50.53 209 VAL A CA 1
ATOM 1669 C C . VAL A 1 209 ? 16.959 -9.877 -7.170 1.00 50.53 209 VAL A C 1
ATOM 1671 O O . VAL A 1 209 ? 17.322 -8.702 -7.255 1.00 50.53 209 VAL A O 1
ATOM 1674 N N . ASP A 1 210 ? 17.801 -10.902 -7.345 1.00 51.97 210 ASP A N 1
ATOM 1675 C CA . ASP A 1 210 ? 19.246 -10.740 -7.596 1.00 51.97 210 ASP A CA 1
ATOM 1676 C C . ASP A 1 210 ? 19.526 -10.025 -8.929 1.00 51.97 210 ASP A C 1
ATOM 1678 O O . ASP A 1 210 ? 20.448 -9.212 -9.046 1.00 51.97 210 ASP A O 1
ATOM 1682 N N . GLU A 1 211 ? 18.685 -10.255 -9.940 1.00 51.81 211 GLU A N 1
ATOM 1683 C CA . GLU A 1 211 ? 18.866 -9.653 -11.259 1.00 51.81 211 GLU A CA 1
ATOM 1684 C C . GLU A 1 211 ? 18.578 -8.141 -11.256 1.00 51.81 211 GLU A C 1
ATOM 1686 O O . GLU A 1 211 ? 19.165 -7.399 -12.040 1.00 51.81 211 GLU A O 1
ATOM 1691 N N . ILE A 1 212 ? 17.724 -7.639 -10.354 1.00 51.72 212 ILE A N 1
ATOM 1692 C CA . ILE A 1 212 ? 17.425 -6.201 -10.237 1.00 51.72 212 ILE A CA 1
ATOM 1693 C C . ILE A 1 212 ? 18.554 -5.458 -9.533 1.00 51.72 212 ILE A C 1
ATOM 1695 O O . ILE A 1 212 ? 18.887 -4.349 -9.947 1.00 51.72 212 ILE A O 1
ATOM 1699 N N . GLU A 1 213 ? 19.177 -6.050 -8.515 1.00 53.56 213 GLU A N 1
ATOM 1700 C CA . GLU A 1 213 ? 20.354 -5.452 -7.879 1.00 53.56 213 GLU A CA 1
ATOM 1701 C C . GLU A 1 213 ? 21.513 -5.366 -8.890 1.00 53.56 213 GLU A C 1
ATOM 1703 O O . GLU A 1 213 ? 22.174 -4.329 -9.021 1.00 53.56 213 GLU A O 1
ATOM 1708 N N . GLN A 1 214 ? 21.657 -6.397 -9.731 1.00 54.06 214 GLN A N 1
ATOM 1709 C CA . GLN A 1 214 ? 22.610 -6.414 -10.837 1.00 54.06 214 GLN A CA 1
ATOM 1710 C C . GLN A 1 214 ? 22.253 -5.409 -11.950 1.00 54.06 214 GLN A C 1
ATOM 1712 O O . GLN A 1 214 ? 23.116 -4.640 -12.385 1.00 54.06 214 GLN A O 1
ATOM 1717 N N . ARG A 1 215 ? 20.993 -5.344 -12.404 1.00 55.22 215 ARG A N 1
ATOM 1718 C CA . ARG A 1 215 ? 20.538 -4.411 -13.456 1.00 55.22 215 ARG A CA 1
ATOM 1719 C C . ARG A 1 215 ? 20.548 -2.954 -12.979 1.00 55.22 215 ARG A C 1
ATOM 1721 O O . ARG A 1 215 ? 20.974 -2.088 -13.738 1.00 55.22 215 ARG A O 1
ATOM 1728 N N . ALA A 1 216 ? 20.189 -2.663 -11.728 1.00 53.38 216 ALA A N 1
ATOM 1729 C CA . ALA A 1 216 ? 20.310 -1.326 -11.137 1.00 53.38 216 ALA A CA 1
ATOM 1730 C C . ALA A 1 216 ? 21.780 -0.884 -11.031 1.00 53.38 216 ALA A C 1
ATOM 1732 O O . ALA A 1 216 ? 22.106 0.254 -11.379 1.00 53.38 216 ALA A O 1
ATOM 1733 N N . GLY A 1 217 ? 22.680 -1.798 -10.648 1.00 57.38 217 GLY A N 1
ATOM 1734 C CA . GLY A 1 217 ? 24.126 -1.568 -10.704 1.00 57.38 217 GLY A CA 1
ATOM 1735 C C . GLY A 1 217 ? 24.621 -1.284 -12.127 1.00 57.38 217 GLY A C 1
ATOM 1736 O O . GLY A 1 217 ? 25.415 -0.367 -12.340 1.00 57.38 217 GLY A O 1
ATOM 1737 N N . THR A 1 218 ? 24.097 -2.004 -13.119 1.00 59.25 218 THR A N 1
ATOM 1738 C CA . THR A 1 218 ? 24.479 -1.836 -14.531 1.00 59.25 218 THR A CA 1
ATOM 1739 C C . THR A 1 218 ? 23.986 -0.499 -15.101 1.00 59.25 218 THR A C 1
ATOM 1741 O O . THR A 1 218 ? 24.764 0.226 -15.712 1.00 59.25 218 THR A O 1
ATOM 1744 N N . VAL A 1 219 ? 22.744 -0.089 -14.813 1.00 57.22 219 VAL A N 1
ATOM 1745 C CA . VAL A 1 219 ? 22.177 1.206 -15.250 1.00 57.22 219 VAL A CA 1
ATOM 1746 C C . VAL A 1 219 ? 22.919 2.401 -14.636 1.00 57.22 219 VAL A C 1
ATOM 1748 O O . VAL A 1 219 ? 23.094 3.432 -15.298 1.00 57.22 219 VAL A O 1
ATOM 1751 N N . ALA A 1 220 ? 23.394 2.275 -13.393 1.00 62.16 220 ALA A N 1
ATOM 1752 C CA . ALA A 1 220 ? 24.233 3.291 -12.761 1.00 62.16 220 ALA A CA 1
ATOM 1753 C C . ALA A 1 220 ? 25.598 3.422 -13.467 1.00 62.16 220 ALA A C 1
ATOM 1755 O O . ALA A 1 220 ? 26.029 4.539 -13.771 1.00 62.16 220 ALA A O 1
ATOM 1756 N N . ILE A 1 221 ? 26.238 2.292 -13.794 1.00 69.69 221 ILE A N 1
ATOM 1757 C CA . ILE A 1 221 ? 27.509 2.250 -14.536 1.00 69.69 221 ILE A CA 1
ATOM 1758 C C . ILE A 1 221 ? 27.335 2.817 -15.953 1.00 69.69 221 ILE A C 1
ATOM 1760 O O . ILE A 1 221 ? 28.134 3.652 -16.385 1.00 69.69 221 ILE A O 1
ATOM 1764 N N . ASP A 1 222 ? 26.279 2.426 -16.665 1.00 74.75 222 ASP A N 1
ATOM 1765 C CA . ASP A 1 222 ? 26.011 2.873 -18.034 1.00 74.75 222 ASP A CA 1
ATOM 1766 C C . ASP A 1 222 ? 25.662 4.365 -18.096 1.00 74.75 222 ASP A C 1
ATOM 1768 O O . ASP A 1 222 ? 26.097 5.066 -19.013 1.00 74.75 222 ASP A O 1
ATOM 1772 N N . SER A 1 223 ? 24.964 4.896 -17.087 1.00 68.69 223 SER A N 1
ATOM 1773 C CA . SER A 1 223 ? 24.722 6.340 -16.962 1.00 68.69 223 SER A CA 1
ATOM 1774 C C . SER A 1 223 ? 26.023 7.118 -16.747 1.00 68.69 223 SER A C 1
ATOM 1776 O O . SER A 1 223 ? 26.239 8.152 -17.386 1.00 68.69 223 SER A O 1
ATOM 1778 N N . GLU A 1 224 ? 26.934 6.615 -15.905 1.00 73.94 224 GLU A N 1
ATOM 1779 C CA . GLU A 1 224 ? 28.248 7.236 -15.695 1.00 73.94 224 GLU A CA 1
ATOM 1780 C C . GLU A 1 224 ? 29.099 7.210 -16.978 1.00 73.94 224 GLU A C 1
ATOM 1782 O O . GLU A 1 224 ? 29.736 8.204 -17.352 1.00 73.94 224 GLU A O 1
ATOM 1787 N N . GLN A 1 225 ? 29.085 6.087 -17.700 1.00 77.12 225 GLN A N 1
ATOM 1788 C CA . GLN A 1 225 ? 29.776 5.963 -18.982 1.00 77.12 225 GLN A CA 1
ATOM 1789 C C . GLN A 1 225 ? 29.156 6.869 -20.055 1.00 77.12 225 GLN A C 1
ATOM 1791 O O . GLN A 1 225 ? 29.894 7.537 -20.785 1.00 77.12 225 GLN A O 1
ATOM 1796 N N . GLY A 1 226 ? 27.826 6.973 -20.115 1.00 76.50 226 GLY A N 1
ATOM 1797 C CA . GLY A 1 226 ? 27.102 7.887 -21.000 1.00 76.50 226 GLY A CA 1
ATOM 1798 C C . GLY A 1 226 ? 27.468 9.355 -20.755 1.00 76.50 226 GLY A C 1
ATOM 1799 O O . GLY A 1 226 ? 27.736 10.102 -21.704 1.00 76.50 226 GLY A O 1
ATOM 1800 N N . LEU A 1 227 ? 27.600 9.765 -19.491 1.00 76.56 227 LEU A N 1
ATOM 1801 C CA . LEU A 1 227 ? 28.088 11.101 -19.125 1.00 76.56 227 LEU A CA 1
ATOM 1802 C C . LEU A 1 227 ? 29.531 11.337 -19.604 1.00 76.56 227 LEU A C 1
ATOM 1804 O O . LEU A 1 227 ? 29.826 12.369 -20.208 1.00 76.56 227 LEU A O 1
ATOM 1808 N N . LYS A 1 228 ? 30.430 10.358 -19.449 1.00 79.88 228 LYS A N 1
ATOM 1809 C CA . LYS A 1 228 ? 31.810 10.461 -19.968 1.00 79.88 228 LYS A CA 1
ATOM 1810 C C . LYS A 1 228 ? 31.863 10.550 -21.496 1.00 79.88 228 LYS A C 1
ATOM 1812 O O . LYS A 1 228 ? 32.682 11.294 -22.043 1.00 79.88 228 LYS A O 1
ATOM 1817 N N . GLN A 1 229 ? 31.019 9.804 -22.207 1.00 81.94 229 GLN A N 1
ATOM 1818 C CA . GLN A 1 229 ? 30.976 9.841 -23.673 1.00 81.94 229 GLN A CA 1
ATOM 1819 C C . GLN A 1 229 ? 30.419 11.170 -24.189 1.00 81.94 229 GLN A C 1
ATOM 1821 O O . GLN A 1 229 ? 30.984 11.746 -25.122 1.00 81.94 229 GLN A O 1
ATOM 1826 N N . THR A 1 230 ? 29.375 11.708 -23.554 1.00 82.06 230 THR A N 1
ATOM 1827 C CA . THR A 1 230 ? 28.837 13.034 -23.900 1.00 82.06 230 THR A CA 1
ATOM 1828 C C . THR A 1 230 ? 29.856 14.142 -23.621 1.00 82.06 230 THR A C 1
ATOM 1830 O O . THR A 1 230 ? 30.067 15.001 -24.479 1.00 82.06 230 THR A O 1
ATOM 1833 N N . GLU A 1 231 ? 30.593 14.080 -22.509 1.00 82.88 231 GLU A N 1
ATOM 1834 C CA . GLU A 1 231 ? 31.674 15.026 -22.209 1.00 82.88 231 GLU A CA 1
ATOM 1835 C C . GLU A 1 231 ? 32.802 14.968 -23.259 1.00 82.88 231 GLU A C 1
ATOM 1837 O O . GLU A 1 231 ? 33.235 15.999 -23.796 1.00 82.88 231 GLU A O 1
ATOM 1842 N N . ARG A 1 232 ? 33.256 13.759 -23.622 1.00 84.12 232 ARG A N 1
ATOM 1843 C CA . ARG A 1 232 ? 34.263 13.557 -24.679 1.00 84.12 232 ARG A CA 1
ATOM 1844 C C . ARG A 1 232 ? 33.768 14.049 -26.036 1.00 84.12 232 ARG A C 1
ATOM 1846 O O . ARG A 1 232 ? 34.535 14.701 -26.751 1.00 84.12 232 ARG A O 1
ATOM 1853 N N . ALA A 1 233 ? 32.508 13.792 -26.378 1.00 83.19 233 ALA A N 1
ATOM 1854 C CA . ALA A 1 233 ? 31.890 14.267 -27.611 1.00 83.19 233 ALA A CA 1
ATOM 1855 C C . ALA A 1 233 ? 31.856 15.802 -27.663 1.00 83.19 233 ALA A C 1
ATOM 1857 O O . ALA A 1 233 ? 32.273 16.390 -28.664 1.00 83.19 233 ALA A O 1
ATOM 1858 N N . VAL A 1 234 ? 31.478 16.466 -26.564 1.00 86.94 234 VAL A N 1
ATOM 1859 C CA . VAL A 1 234 ? 31.489 17.935 -26.449 1.00 86.94 234 VAL A CA 1
ATOM 1860 C C . VAL A 1 234 ? 32.908 18.489 -26.612 1.00 86.94 234 VAL A C 1
ATOM 1862 O O . VAL A 1 234 ? 33.130 19.421 -27.396 1.00 86.94 234 VAL A O 1
ATOM 1865 N N . LYS A 1 235 ? 33.900 17.902 -25.931 1.00 85.81 235 LYS A N 1
ATOM 1866 C CA . LYS A 1 235 ? 35.307 18.329 -26.024 1.00 85.81 235 LYS A CA 1
ATOM 1867 C C . LYS A 1 235 ? 35.870 18.136 -27.435 1.00 85.81 235 LYS A C 1
ATOM 1869 O O . LYS A 1 235 ? 36.514 19.044 -27.975 1.00 85.81 235 LYS A O 1
ATOM 1874 N N . SER A 1 236 ? 35.593 16.989 -28.052 1.00 84.75 236 SER A N 1
ATOM 1875 C CA . SER A 1 236 ? 35.996 16.674 -29.424 1.00 84.75 236 SER A CA 1
ATOM 1876 C C . SER A 1 236 ? 35.369 17.651 -30.421 1.00 84.75 236 SER A C 1
ATOM 1878 O O . SER A 1 236 ? 36.099 18.305 -31.172 1.00 84.75 236 SER A O 1
ATOM 1880 N N . ALA A 1 237 ? 34.052 17.876 -30.338 1.00 81.44 237 ALA A N 1
ATOM 1881 C CA . ALA A 1 237 ? 33.327 18.827 -31.178 1.00 81.44 237 ALA A CA 1
ATOM 1882 C C . ALA A 1 237 ? 33.884 20.256 -31.052 1.00 81.44 237 ALA A C 1
ATOM 1884 O O . ALA A 1 237 ? 34.091 20.939 -32.061 1.00 81.44 237 ALA A O 1
ATOM 1885 N N . ARG A 1 238 ? 34.207 20.706 -29.831 1.00 84.56 238 ARG A N 1
ATOM 1886 C CA . ARG A 1 238 ? 34.814 22.027 -29.594 1.00 84.56 238 ARG A CA 1
ATOM 1887 C C . ARG A 1 238 ? 36.206 22.140 -30.222 1.00 84.56 238 ARG A C 1
ATOM 1889 O O . ARG A 1 238 ? 36.527 23.165 -30.827 1.00 84.56 238 ARG A O 1
ATOM 1896 N N . SER A 1 239 ? 37.024 21.093 -30.121 1.00 82.00 239 SER A N 1
ATOM 1897 C CA . SER A 1 239 ? 38.367 21.070 -30.713 1.00 82.00 239 SER A CA 1
ATOM 1898 C C . SER A 1 239 ? 38.338 21.011 -32.247 1.00 82.00 239 SER A C 1
ATOM 1900 O O . SER A 1 239 ? 39.120 21.704 -32.897 1.00 82.00 239 SER A O 1
ATOM 1902 N N . ALA A 1 240 ? 37.395 20.268 -32.835 1.00 87.25 240 ALA A N 1
ATOM 1903 C CA . ALA A 1 240 ? 37.214 20.168 -34.281 1.00 87.25 240 ALA A CA 1
ATOM 1904 C C . ALA A 1 240 ? 36.811 21.517 -34.895 1.00 87.25 240 ALA A C 1
ATOM 1906 O O . ALA A 1 240 ? 37.342 21.908 -35.936 1.00 87.25 240 ALA A O 1
ATOM 1907 N N . ARG A 1 241 ? 35.940 22.278 -34.213 1.00 90.81 241 ARG A N 1
ATOM 1908 C CA . ARG A 1 241 ? 35.597 23.655 -34.609 1.00 90.81 241 ARG A CA 1
ATOM 1909 C C . ARG A 1 241 ? 36.832 24.558 -34.619 1.00 90.81 241 ARG A C 1
ATOM 1911 O O . ARG A 1 241 ? 37.046 25.263 -35.597 1.00 90.81 241 ARG A O 1
ATOM 1918 N N . ARG A 1 242 ? 37.687 24.489 -33.591 1.00 85.94 242 ARG A N 1
ATOM 1919 C CA . ARG A 1 242 ? 38.933 25.278 -33.534 1.00 85.94 242 ARG A CA 1
ATOM 1920 C C . ARG A 1 242 ? 39.916 24.895 -34.649 1.00 85.94 242 ARG A C 1
ATOM 1922 O O . ARG A 1 242 ? 40.472 25.776 -35.296 1.00 85.94 242 ARG A O 1
ATOM 1929 N N . LYS A 1 243 ? 40.100 23.596 -34.908 1.00 88.44 243 LYS A N 1
ATOM 1930 C CA . LYS A 1 243 ? 41.000 23.095 -35.963 1.00 88.44 243 LYS A CA 1
ATOM 1931 C C . LYS A 1 243 ? 40.542 23.495 -37.370 1.00 88.44 243 LYS A C 1
ATOM 1933 O O . LYS A 1 243 ? 41.388 23.815 -38.196 1.00 88.44 243 LYS A O 1
ATOM 1938 N N . ARG A 1 244 ? 39.227 23.568 -37.623 1.00 90.38 244 ARG A N 1
ATOM 1939 C CA . ARG A 1 244 ? 38.672 24.076 -38.895 1.00 90.38 244 ARG A CA 1
ATOM 1940 C C . ARG A 1 244 ? 39.126 25.504 -39.208 1.00 90.38 244 ARG A C 1
ATOM 1942 O O . ARG A 1 244 ? 39.539 25.765 -40.331 1.00 90.38 244 ARG A O 1
ATOM 1949 N N . TRP A 1 245 ? 39.106 26.397 -38.218 1.00 90.44 245 TRP A N 1
ATOM 1950 C CA . TRP A 1 245 ? 39.575 27.778 -38.390 1.00 90.44 245 TRP A CA 1
ATOM 1951 C C . TRP A 1 245 ? 41.086 27.855 -38.626 1.00 90.44 245 TRP A C 1
ATOM 1953 O O . TRP A 1 245 ? 41.533 28.620 -39.474 1.00 90.44 245 TRP A O 1
ATOM 1963 N N . ILE A 1 246 ? 41.870 27.023 -37.933 1.00 90.69 246 ILE A N 1
ATOM 1964 C CA . ILE A 1 246 ? 43.326 26.955 -38.133 1.00 90.69 246 ILE A CA 1
ATOM 1965 C C . ILE A 1 246 ? 43.660 26.500 -39.560 1.00 90.69 246 ILE A C 1
ATOM 1967 O O . ILE A 1 246 ? 44.458 27.151 -40.231 1.00 90.69 246 ILE A O 1
ATOM 1971 N N . CYS A 1 247 ? 43.024 25.431 -40.053 1.00 92.00 247 CYS A N 1
ATOM 1972 C CA . CYS A 1 247 ? 43.213 24.979 -41.434 1.00 92.00 247 CYS A CA 1
ATOM 1973 C C . CYS A 1 247 ? 42.815 26.057 -42.450 1.00 92.00 247 CYS A C 1
ATOM 1975 O O . CYS A 1 247 ? 43.562 26.289 -43.394 1.00 92.00 247 CYS A O 1
ATOM 1977 N N . PHE A 1 248 ? 41.689 26.744 -42.233 1.00 93.50 248 PHE A N 1
ATOM 1978 C CA . PHE A 1 248 ? 41.221 27.813 -43.118 1.00 93.50 248 PHE A CA 1
ATOM 1979 C C . PHE A 1 248 ? 42.244 28.955 -43.253 1.00 93.50 248 PHE A C 1
ATOM 1981 O O . PHE A 1 248 ? 42.616 29.327 -44.368 1.00 93.50 248 PHE A O 1
ATOM 1988 N N . PHE A 1 249 ? 42.771 29.472 -42.137 1.00 93.56 249 PHE A N 1
ATOM 1989 C CA . PHE A 1 249 ? 43.787 30.530 -42.185 1.00 93.56 249 PHE A CA 1
ATOM 1990 C C . PHE A 1 249 ? 45.095 30.063 -42.826 1.00 93.56 249 PHE A C 1
ATOM 1992 O O . PHE A 1 249 ? 45.693 30.805 -43.602 1.00 93.56 249 PHE A O 1
ATOM 1999 N N . LEU A 1 250 ? 45.517 28.824 -42.559 1.00 94.56 250 LEU A N 1
ATOM 2000 C CA . LEU A 1 250 ? 46.731 28.269 -43.154 1.00 94.56 250 LEU A CA 1
ATOM 2001 C C . LEU A 1 250 ? 46.609 28.158 -44.683 1.00 94.56 250 LEU A C 1
ATOM 2003 O O . LEU A 1 250 ? 47.533 28.537 -45.399 1.00 94.56 250 LEU A O 1
ATOM 2007 N N . THR A 1 251 ? 45.447 27.731 -45.194 1.00 93.56 251 THR A N 1
ATOM 2008 C CA . THR A 1 251 ? 45.186 27.706 -46.644 1.00 93.56 251 THR A CA 1
ATOM 2009 C C . THR A 1 251 ? 45.183 29.102 -47.272 1.00 93.56 251 THR A C 1
ATOM 2011 O O . THR A 1 251 ? 45.728 29.279 -48.359 1.00 93.56 251 THR A O 1
ATOM 2014 N N . LEU A 1 252 ? 44.642 30.110 -46.579 1.00 94.88 252 LEU A N 1
ATOM 2015 C CA . LEU A 1 252 ? 44.605 31.492 -47.065 1.00 94.88 252 LEU A CA 1
ATOM 2016 C C . LEU A 1 252 ? 46.014 32.094 -47.179 1.00 94.88 252 LEU A C 1
ATOM 2018 O O . LEU A 1 252 ? 46.328 32.740 -48.178 1.00 94.88 252 LEU A O 1
ATOM 2022 N N . ILE A 1 253 ? 46.881 31.834 -46.194 1.00 95.12 253 ILE A N 1
ATOM 2023 C CA . ILE A 1 253 ? 48.279 32.293 -46.207 1.00 95.12 253 ILE A CA 1
ATOM 2024 C C . ILE A 1 253 ? 49.038 31.705 -47.404 1.00 95.12 253 ILE A C 1
ATOM 2026 O O . ILE A 1 253 ? 49.739 32.436 -48.101 1.00 95.12 253 ILE A O 1
ATOM 2030 N N . ILE A 1 254 ? 48.874 30.406 -47.682 1.00 94.69 254 ILE A N 1
ATOM 2031 C CA . ILE A 1 254 ? 49.540 29.744 -48.817 1.00 94.69 254 ILE A CA 1
ATOM 2032 C C . ILE A 1 254 ? 49.122 30.385 -50.149 1.00 94.69 254 ILE A C 1
ATOM 2034 O O . ILE A 1 254 ? 49.979 30.683 -50.982 1.00 94.69 254 ILE A O 1
ATOM 2038 N N . LEU A 1 255 ? 47.825 30.651 -50.339 1.00 94.44 255 LEU A N 1
ATOM 2039 C CA . LEU A 1 255 ? 47.322 31.308 -51.550 1.00 94.44 255 LEU A CA 1
ATOM 2040 C C . LEU A 1 255 ? 47.884 32.726 -51.722 1.00 94.44 255 LEU A C 1
ATOM 2042 O O . LEU A 1 255 ? 48.236 33.110 -52.837 1.00 94.44 255 LEU A O 1
ATOM 2046 N N . ALA A 1 256 ? 48.020 33.487 -50.632 1.00 93.00 256 ALA A N 1
ATOM 2047 C CA . ALA A 1 256 ? 48.602 34.826 -50.675 1.00 93.00 256 ALA A CA 1
ATOM 2048 C C . ALA A 1 256 ? 50.074 34.807 -51.126 1.00 93.00 256 ALA A C 1
ATOM 2050 O O . ALA A 1 256 ? 50.463 35.600 -51.983 1.00 93.00 256 ALA A O 1
ATOM 2051 N N . VAL A 1 257 ? 50.883 33.873 -50.607 1.00 93.81 257 VAL A N 1
ATOM 2052 C CA . VAL A 1 257 ? 52.299 33.725 -50.999 1.00 93.81 257 VAL A CA 1
ATOM 2053 C C . VAL A 1 257 ? 52.429 33.364 -52.479 1.00 93.81 257 VAL A C 1
ATOM 2055 O O . VAL A 1 257 ? 53.237 33.968 -53.185 1.00 93.81 257 VAL A O 1
ATOM 2058 N N . LEU A 1 258 ? 51.610 32.426 -52.969 1.00 92.38 258 LEU A N 1
ATOM 2059 C CA . LEU A 1 258 ? 51.594 32.058 -54.388 1.00 92.38 258 LEU A CA 1
ATOM 2060 C C . LEU A 1 258 ? 51.201 33.244 -55.280 1.00 92.38 258 LEU A C 1
ATOM 2062 O O . LEU A 1 258 ? 51.844 33.476 -56.302 1.00 92.38 258 LEU A O 1
ATOM 2066 N N . GLY A 1 259 ? 50.199 34.028 -54.872 1.00 91.81 259 GLY A N 1
ATOM 2067 C CA . GLY A 1 259 ? 49.791 35.238 -55.588 1.00 91.81 259 GLY A CA 1
ATOM 2068 C C . GLY A 1 259 ? 50.911 36.279 -55.684 1.00 91.81 259 GLY A C 1
ATOM 2069 O O . GLY A 1 259 ? 51.151 36.823 -56.761 1.00 91.81 259 GLY A O 1
ATOM 2070 N N . ILE A 1 260 ? 51.646 36.513 -54.592 1.00 89.75 260 ILE A N 1
ATOM 2071 C CA . ILE A 1 260 ? 52.786 37.444 -54.570 1.00 89.75 260 ILE A CA 1
ATOM 2072 C C . ILE A 1 260 ? 53.927 36.936 -55.459 1.00 89.75 260 ILE A C 1
ATOM 2074 O O . ILE A 1 260 ? 54.472 37.706 -56.248 1.00 89.75 260 ILE A O 1
ATOM 2078 N N . ALA A 1 261 ? 54.276 35.649 -55.374 1.00 87.19 261 ALA A N 1
ATOM 2079 C CA . ALA A 1 261 ? 55.349 35.063 -56.178 1.00 87.19 261 ALA A CA 1
ATOM 2080 C C . ALA A 1 261 ? 55.064 35.167 -57.686 1.00 87.19 261 ALA A C 1
ATOM 2082 O O . ALA A 1 261 ? 55.938 35.572 -58.455 1.00 87.19 261 ALA A O 1
ATOM 2083 N N . LEU A 1 262 ? 53.828 34.871 -58.101 1.00 87.06 262 LEU A N 1
ATOM 2084 C CA . LEU A 1 262 ? 53.393 35.031 -59.491 1.00 87.06 262 LEU A CA 1
ATOM 2085 C C . LEU A 1 262 ? 53.354 36.508 -59.912 1.00 87.06 262 LEU A C 1
ATOM 2087 O O . LEU A 1 262 ? 53.772 36.836 -61.020 1.00 87.06 262 LEU A O 1
ATOM 2091 N N . GLY A 1 263 ? 52.911 37.406 -59.026 1.00 84.88 263 GLY A N 1
ATOM 2092 C CA . GLY A 1 263 ? 52.891 38.848 -59.276 1.00 84.88 263 GLY A CA 1
ATOM 2093 C C . GLY A 1 263 ? 54.285 39.447 -59.488 1.00 84.88 263 GLY A C 1
ATOM 2094 O O . GLY A 1 263 ? 54.479 40.227 -60.417 1.00 84.88 263 GLY A O 1
ATOM 2095 N N . ILE A 1 264 ? 55.275 39.047 -58.684 1.00 82.31 264 ILE A N 1
ATOM 2096 C CA . ILE A 1 264 ? 56.673 39.475 -58.855 1.00 82.31 264 ILE A CA 1
ATOM 2097 C C . ILE A 1 264 ? 57.271 38.843 -60.121 1.00 82.31 264 ILE A C 1
ATOM 2099 O O . ILE A 1 264 ? 57.896 39.543 -60.914 1.00 82.31 264 ILE A O 1
ATOM 2103 N N . GLY A 1 265 ? 57.042 37.546 -60.356 1.00 76.12 265 GLY A N 1
ATOM 2104 C CA . GLY A 1 265 ? 57.564 36.843 -61.532 1.00 76.12 265 GLY A CA 1
ATOM 2105 C C . GLY A 1 265 ? 57.065 37.415 -62.863 1.00 76.12 265 GLY A C 1
ATOM 2106 O O . GLY A 1 265 ? 57.842 37.544 -63.805 1.00 76.12 265 GLY A O 1
ATOM 2107 N N . LEU A 1 266 ? 55.793 37.819 -62.932 1.00 68.88 266 LEU A N 1
ATOM 2108 C CA . LEU A 1 266 ? 55.215 38.455 -64.121 1.00 68.88 266 LEU A CA 1
ATOM 2109 C C . LEU A 1 266 ? 55.508 39.964 -64.189 1.00 68.88 266 LEU A C 1
ATOM 2111 O O . LEU A 1 266 ? 55.681 40.501 -65.280 1.00 68.88 266 LEU A O 1
ATOM 2115 N N . GLY A 1 267 ? 55.612 40.650 -63.045 1.00 63.22 267 GLY A N 1
ATOM 2116 C CA . GLY A 1 267 ? 55.889 42.090 -62.975 1.00 63.22 267 GLY A CA 1
ATOM 2117 C C . GLY A 1 267 ? 57.329 42.479 -63.328 1.00 63.22 267 GLY A C 1
ATOM 2118 O O . GLY A 1 267 ? 57.552 43.557 -63.871 1.00 63.22 267 GLY A O 1
ATOM 2119 N N . VAL A 1 268 ? 58.307 41.602 -63.078 1.00 60.91 268 VAL A N 1
ATOM 2120 C CA . VAL A 1 268 ? 59.721 41.824 -63.449 1.00 60.91 268 VAL A CA 1
ATOM 2121 C C . VAL A 1 268 ? 59.993 41.437 -64.918 1.00 60.91 268 VAL A C 1
ATOM 2123 O O . VAL A 1 268 ? 61.020 41.806 -65.481 1.00 60.91 268 VAL A O 1
ATOM 2126 N N . GLY A 1 269 ? 59.057 40.735 -65.570 1.00 56.09 269 GLY A N 1
ATOM 2127 C CA . GLY A 1 269 ? 59.217 40.156 -66.908 1.00 56.09 269 GLY A CA 1
ATOM 2128 C C . GLY A 1 269 ? 58.666 40.966 -68.086 1.00 56.09 269 GLY A C 1
ATOM 2129 O O . GLY A 1 269 ? 58.669 40.441 -69.196 1.00 56.09 269 GLY A O 1
ATOM 2130 N N . ILE A 1 270 ? 58.190 42.205 -67.901 1.00 58.69 270 ILE A N 1
ATOM 2131 C CA . ILE A 1 270 ? 57.757 43.056 -69.027 1.00 58.69 270 ILE A CA 1
ATOM 2132 C C . ILE A 1 270 ? 58.936 43.943 -69.467 1.00 58.69 270 ILE A C 1
ATOM 2134 O O . ILE A 1 270 ? 59.183 44.974 -68.834 1.00 58.69 270 ILE A O 1
ATOM 2138 N N . PRO A 1 271 ? 59.683 43.600 -70.537 1.00 59.75 271 PRO A N 1
ATOM 2139 C CA . PRO A 1 271 ? 60.658 44.517 -71.107 1.00 59.75 271 PRO A CA 1
ATOM 2140 C C . PRO A 1 271 ? 59.927 45.752 -71.642 1.00 59.75 271 PRO A C 1
ATOM 2142 O O . PRO A 1 271 ? 59.075 45.664 -72.527 1.00 59.75 271 PRO A O 1
ATOM 2145 N N . LYS A 1 272 ? 60.263 46.922 -71.090 1.00 59.25 272 LYS A N 1
ATOM 2146 C CA . LYS A 1 272 ? 59.872 48.228 -71.630 1.00 59.25 272 LYS A CA 1
ATOM 2147 C C . LYS A 1 272 ? 60.445 48.331 -73.047 1.00 59.25 272 LYS A C 1
ATOM 2149 O O . LYS A 1 272 ? 61.637 48.581 -73.209 1.00 59.25 272 LYS A O 1
ATOM 2154 N N . HIS A 1 273 ? 59.620 48.122 -74.070 1.00 52.53 273 HIS A N 1
ATOM 2155 C CA . HIS A 1 273 ? 59.990 48.482 -75.435 1.00 52.53 273 HIS A CA 1
ATOM 2156 C C . HIS A 1 273 ? 59.984 50.013 -75.514 1.00 52.53 273 HIS A C 1
ATOM 2158 O O . HIS A 1 273 ? 58.926 50.638 -75.576 1.00 52.53 273 HIS A O 1
ATOM 2164 N N . ASN A 1 274 ? 61.169 50.611 -75.391 1.00 57.09 274 ASN A N 1
ATOM 2165 C CA . ASN A 1 274 ? 61.386 52.040 -75.571 1.00 57.09 274 ASN A CA 1
ATOM 2166 C C . ASN A 1 274 ? 61.281 52.343 -77.073 1.00 57.09 274 ASN A C 1
ATOM 2168 O O . ASN A 1 274 ? 62.022 51.747 -77.856 1.00 57.09 274 ASN A O 1
ATOM 2172 N N . SER A 1 275 ? 60.332 53.200 -77.458 1.00 54.88 275 SER A N 1
ATOM 2173 C CA . SER A 1 275 ? 60.332 53.848 -78.776 1.00 54.88 275 SER A CA 1
ATOM 2174 C C . SER A 1 275 ? 61.491 54.830 -78.903 1.00 54.88 275 SER A C 1
ATOM 2176 O O . SER A 1 275 ? 61.913 55.379 -77.857 1.00 54.88 275 SER A O 1
#